Protein AF-A0A836RH77-F1 (afdb_monomer_lite)

pLDDT: mean 91.35, std 11.9, range [37.84, 98.75]

Secondary structure (DSSP, 8-state):
----EE--SSS--EE-GGG-TTSSGGGGGG--PPPTTSSHHHHHHHHHHHHHHHHHTTSSPPEEEEE-HHHHHHHHH-HHHHHHHHHH-HHHHHHHHHHHHHHHHHHHHHHHHTT-SEEEEE-GGGGGS-HHHIIIIIHHHHHHHHHHHHHTT-EEEEEE-S--TTTHHHHTTS--SEEEE-TTS-HHHHHHHS-TTSEEEE-------

Structure (mmCIF, N/CA/C/O backbone):
data_AF-A0A836RH77-F1
#
_entry.id   AF-A0A836RH77-F1
#
loop_
_atom_site.group_PDB
_atom_site.id
_atom_site.type_symbol
_atom_site.label_atom_id
_atom_site.label_alt_id
_atom_site.label_comp_id
_atom_site.label_asym_id
_atom_site.label_entity_id
_atom_site.label_seq_id
_atom_site.pdbx_PDB_ins_code
_atom_site.Cartn_x
_atom_site.Cartn_y
_atom_site.Cartn_z
_atom_site.occupancy
_atom_site.B_iso_or_equiv
_atom_site.auth_seq_id
_atom_site.auth_comp_id
_atom_site.auth_asym_id
_atom_site.auth_atom_id
_atom_site.pdbx_PDB_model_num
ATOM 1 N N . CYS A 1 1 ? -8.212 -1.832 -9.992 1.00 63.72 1 CYS A N 1
ATOM 2 C CA . CYS A 1 1 ? -7.235 -1.505 -11.047 1.00 63.72 1 CYS A CA 1
ATOM 3 C C . CYS A 1 1 ? -7.426 -2.244 -12.392 1.00 63.72 1 CYS A C 1
ATOM 5 O O . CYS A 1 1 ? -6.952 -1.733 -13.393 1.00 63.72 1 CYS A O 1
ATOM 7 N N . GLY A 1 2 ? -8.120 -3.395 -12.479 1.00 77.56 2 GLY A N 1
ATOM 8 C CA . GLY A 1 2 ? -8.399 -4.064 -13.772 1.00 77.56 2 GLY A CA 1
ATOM 9 C C . GLY A 1 2 ? -7.371 -5.119 -14.209 1.00 77.56 2 GLY A C 1
ATOM 10 O O . GLY A 1 2 ? -7.521 -5.697 -15.282 1.00 77.56 2 GLY A O 1
ATOM 11 N N . ALA A 1 3 ? -6.366 -5.403 -13.375 1.00 82.62 3 ALA A N 1
ATOM 12 C CA . ALA A 1 3 ? -5.432 -6.506 -13.586 1.00 82.62 3 ALA A CA 1
ATOM 13 C C . ALA A 1 3 ? -6.135 -7.878 -13.540 1.00 82.62 3 ALA A C 1
ATOM 15 O O . ALA A 1 3 ? -7.109 -8.075 -12.800 1.00 82.62 3 ALA A O 1
ATOM 16 N N . ALA A 1 4 ? -5.640 -8.820 -14.345 1.00 85.44 4 ALA A N 1
ATOM 17 C CA . ALA A 1 4 ? -6.183 -10.169 -14.443 1.00 85.44 4 ALA A CA 1
ATOM 18 C C . ALA A 1 4 ? -5.847 -10.987 -13.187 1.00 85.44 4 ALA A C 1
ATOM 20 O O . ALA A 1 4 ? -4.692 -11.065 -12.778 1.00 85.44 4 ALA A O 1
ATOM 21 N N . VAL A 1 5 ? -6.862 -11.615 -12.587 1.00 89.06 5 VAL A N 1
ATOM 22 C CA . VAL A 1 5 ? -6.723 -12.471 -11.400 1.00 89.06 5 VAL A CA 1
ATOM 23 C C . VAL A 1 5 ? -6.950 -13.921 -11.803 1.00 89.06 5 VAL A C 1
ATOM 25 O O . VAL A 1 5 ? -7.958 -14.251 -12.431 1.00 89.06 5 VAL A O 1
ATOM 28 N N . LYS A 1 6 ? -6.041 -14.797 -11.388 1.00 90.38 6 LYS A N 1
ATOM 29 C CA . LYS A 1 6 ? -6.147 -16.241 -11.533 1.00 90.38 6 LYS A CA 1
ATOM 30 C C . LYS A 1 6 ? -6.576 -16.871 -10.213 1.00 90.38 6 LYS A C 1
ATOM 32 O O . LYS A 1 6 ? -5.985 -16.634 -9.162 1.00 90.38 6 LYS A O 1
ATOM 37 N N . TYR A 1 7 ? -7.610 -17.699 -10.295 1.00 90.06 7 TYR A N 1
ATOM 38 C CA . TYR A 1 7 ? -8.115 -18.487 -9.178 1.00 90.06 7 TYR A CA 1
ATOM 39 C C . TYR A 1 7 ? -7.567 -19.902 -9.275 1.00 90.06 7 TYR A C 1
ATOM 41 O O . TYR A 1 7 ? -7.478 -20.477 -10.361 1.00 90.06 7 TYR A O 1
ATOM 49 N N . PHE A 1 8 ? -7.202 -20.450 -8.128 1.00 89.38 8 PHE A N 1
ATOM 50 C CA . PHE A 1 8 ? -6.643 -21.784 -8.005 1.00 89.38 8 PHE A CA 1
ATOM 51 C C . PHE A 1 8 ? -7.451 -22.567 -6.975 1.00 89.38 8 PHE A C 1
ATOM 53 O O . PHE A 1 8 ? -8.125 -21.975 -6.135 1.00 89.38 8 PHE A O 1
ATOM 60 N N . GLU A 1 9 ? -7.389 -23.892 -7.055 1.00 91.00 9 GLU A N 1
ATOM 61 C CA . GLU A 1 9 ? -8.112 -24.774 -6.136 1.00 91.00 9 GLU A CA 1
ATOM 62 C C . GLU A 1 9 ? -7.477 -24.767 -4.736 1.00 91.00 9 GLU A C 1
ATOM 64 O O . GLU A 1 9 ? -8.172 -24.562 -3.745 1.00 91.00 9 GLU A O 1
ATOM 69 N N . ASP A 1 10 ? -6.146 -24.874 -4.674 1.00 93.19 10 ASP A N 1
ATOM 70 C CA . ASP A 1 10 ? -5.403 -25.113 -3.427 1.00 93.19 10 ASP A CA 1
ATOM 71 C C . ASP A 1 10 ? -4.504 -23.941 -2.993 1.00 93.19 10 ASP A C 1
ATOM 73 O O . ASP A 1 10 ? -3.606 -24.103 -2.165 1.00 93.19 10 ASP A O 1
ATOM 77 N N . GLN A 1 11 ? -4.704 -22.748 -3.556 1.00 88.69 11 GLN A N 1
ATOM 78 C CA . GLN A 1 11 ? -3.966 -21.551 -3.144 1.00 88.69 11 GLN A CA 1
ATOM 79 C C . GLN A 1 11 ? -4.814 -20.282 -3.288 1.00 88.69 11 GLN A C 1
ATOM 81 O O . GLN A 1 11 ? -5.783 -20.274 -4.054 1.00 88.69 11 GLN A O 1
ATOM 86 N N . PRO A 1 12 ? -4.462 -19.195 -2.574 1.00 87.00 12 PRO A N 1
ATOM 87 C CA . PRO A 1 12 ? -5.144 -17.920 -2.726 1.00 87.00 12 PRO A CA 1
ATOM 88 C C . PRO A 1 12 ? -5.149 -17.434 -4.183 1.00 87.00 12 PRO A C 1
ATOM 90 O O . PRO A 1 12 ? -4.237 -17.767 -4.949 1.00 87.00 12 PRO A O 1
ATOM 93 N N . PRO A 1 13 ? -6.148 -16.622 -4.575 1.00 87.81 13 PRO A N 1
ATOM 94 C CA . PRO A 1 13 ? -6.119 -15.941 -5.859 1.00 87.81 13 PRO A CA 1
ATOM 95 C C . PRO A 1 13 ? -4.830 -15.131 -5.988 1.00 87.81 13 PRO A C 1
ATOM 97 O O . PRO A 1 13 ? -4.415 -14.468 -5.038 1.00 87.81 13 PRO A O 1
ATOM 100 N N . ALA A 1 14 ? -4.222 -15.177 -7.164 1.00 86.69 14 ALA A N 1
ATOM 101 C CA . ALA A 1 14 ? -3.022 -14.416 -7.476 1.00 86.69 14 ALA A CA 1
ATOM 102 C C . ALA A 1 14 ? -3.212 -13.699 -8.805 1.00 86.69 14 ALA A C 1
ATOM 104 O O . ALA A 1 14 ? -4.107 -14.035 -9.584 1.00 86.69 14 ALA A O 1
ATOM 105 N N . LEU A 1 15 ? -2.378 -12.710 -9.078 1.00 85.94 15 LEU A N 1
ATOM 106 C CA . LEU A 1 15 ? -2.427 -12.019 -10.355 1.00 85.94 15 LEU A CA 1
ATOM 107 C C . LEU A 1 15 ? -1.800 -12.867 -11.450 1.00 85.94 15 LEU A C 1
ATOM 109 O O . LEU A 1 15 ? -0.906 -13.681 -11.214 1.00 85.94 15 LEU A O 1
ATOM 113 N N . ASP A 1 16 ? -2.335 -12.720 -12.656 1.00 84.69 16 ASP A N 1
ATOM 114 C CA . ASP A 1 16 ? -1.799 -13.401 -13.820 1.00 84.69 16 ASP A CA 1
ATOM 115 C C . ASP A 1 16 ? -0.608 -12.614 -14.374 1.00 84.69 16 ASP A C 1
ATOM 117 O O . ASP A 1 16 ? -0.759 -11.724 -15.211 1.00 84.69 16 ASP A O 1
ATOM 121 N N . ASP A 1 17 ? 0.593 -12.976 -13.920 1.00 77.12 17 ASP A N 1
ATOM 122 C CA . ASP A 1 17 ? 1.858 -12.395 -14.385 1.00 77.12 17 ASP A CA 1
ATOM 123 C C . ASP A 1 17 ? 2.089 -12.564 -15.900 1.00 77.12 17 ASP A C 1
ATOM 125 O O . ASP A 1 17 ? 2.903 -11.853 -16.489 1.00 77.12 17 ASP A O 1
ATOM 129 N N . THR A 1 18 ? 1.380 -13.483 -16.573 1.00 81.44 18 THR A N 1
ATOM 130 C CA . THR A 1 18 ? 1.456 -13.611 -18.041 1.00 81.44 18 THR A CA 1
ATOM 131 C C . THR A 1 18 ? 0.635 -12.543 -18.766 1.00 81.44 18 THR A C 1
ATOM 133 O O . THR A 1 18 ? 0.821 -12.323 -19.964 1.00 81.44 18 THR A O 1
ATOM 136 N N . GLN A 1 19 ? -0.251 -11.860 -18.038 1.00 85.50 19 GLN A N 1
ATOM 137 C CA . GLN A 1 19 ? -1.152 -10.822 -18.525 1.00 85.50 19 GLN A CA 1
ATOM 138 C C . GLN A 1 19 ? -1.099 -9.567 -17.641 1.00 85.50 19 GLN A C 1
ATOM 140 O O . GLN A 1 19 ? -2.128 -8.926 -17.412 1.00 85.50 19 GLN A O 1
ATOM 145 N N . SER A 1 20 ? 0.093 -9.187 -17.156 1.00 89.62 20 SER A N 1
ATOM 146 C CA . SER A 1 20 ? 0.263 -7.953 -16.378 1.00 89.62 20 SER A CA 1
ATOM 147 C C . SER A 1 20 ? -0.321 -6.757 -17.130 1.00 89.62 20 SER A C 1
ATOM 149 O O . SER A 1 20 ? 0.014 -6.509 -18.296 1.00 89.62 20 SER A O 1
ATOM 151 N N . LEU A 1 21 ? -1.170 -5.983 -16.452 1.00 91.88 21 LEU A N 1
ATOM 152 C CA . LEU A 1 21 ? -1.860 -4.838 -17.051 1.00 91.88 21 LEU A CA 1
ATOM 153 C C . LEU A 1 21 ? -0.859 -3.831 -17.635 1.00 91.88 21 LEU A C 1
ATOM 155 O O . LEU A 1 21 ? -1.050 -3.305 -18.734 1.00 91.88 21 LEU A O 1
ATOM 159 N N . LEU A 1 22 ? 0.250 -3.637 -16.922 1.00 94.50 22 LEU A N 1
ATOM 160 C CA . LEU A 1 22 ? 1.358 -2.786 -17.322 1.00 94.50 22 LEU A CA 1
ATOM 161 C C . LEU A 1 22 ? 2.535 -3.582 -17.886 1.00 94.50 22 LEU A C 1
ATOM 163 O O . LEU A 1 22 ? 3.672 -3.170 -17.698 1.00 94.50 22 LEU A O 1
ATOM 167 N N . ALA A 1 23 ? 2.312 -4.679 -18.622 1.00 92.62 23 ALA A N 1
ATOM 168 C CA . ALA A 1 23 ? 3.379 -5.339 -19.391 1.00 92.62 23 ALA A CA 1
ATOM 169 C C . ALA A 1 23 ? 4.100 -4.353 -20.341 1.00 92.62 23 ALA A C 1
ATOM 171 O O . ALA A 1 23 ? 5.317 -4.420 -20.530 1.00 92.62 23 ALA A O 1
ATOM 172 N N . GLU A 1 24 ? 3.363 -3.367 -20.861 1.00 94.12 24 GLU A N 1
ATOM 173 C CA . GLU A 1 24 ? 3.888 -2.240 -21.632 1.00 94.12 24 GLU A CA 1
ATOM 174 C C . GLU A 1 24 ? 3.736 -0.939 -20.835 1.00 94.12 24 GLU A C 1
ATOM 176 O O . GLU A 1 24 ? 2.618 -0.473 -20.617 1.00 94.12 24 GLU A O 1
ATOM 181 N N . LYS A 1 25 ? 4.856 -0.312 -20.450 1.00 96.12 25 LYS A N 1
ATOM 182 C CA . LYS A 1 25 ? 4.885 0.880 -19.578 1.00 96.12 25 LYS A CA 1
ATOM 183 C C . LYS A 1 25 ? 3.985 2.025 -20.045 1.00 96.12 25 LYS A C 1
ATOM 185 O O . LYS A 1 25 ? 3.320 2.654 -19.231 1.00 96.12 25 LYS A O 1
ATOM 190 N N . ARG A 1 26 ? 3.918 2.266 -21.362 1.00 96.00 26 ARG A N 1
ATOM 191 C CA . ARG A 1 26 ? 3.126 3.364 -21.947 1.00 96.00 26 ARG A CA 1
ATOM 192 C C . ARG A 1 26 ? 1.635 3.306 -21.598 1.00 96.00 26 ARG A C 1
ATOM 194 O O . ARG A 1 26 ? 0.999 4.351 -21.565 1.00 96.00 26 ARG A O 1
ATOM 201 N N . LYS A 1 27 ? 1.101 2.113 -21.297 1.00 95.75 27 LYS A N 1
ATOM 202 C CA . LYS A 1 27 ? -0.307 1.934 -20.920 1.00 95.75 27 LYS A CA 1
ATOM 203 C C . LYS A 1 27 ? -0.665 2.638 -19.615 1.00 95.75 27 LYS A C 1
ATOM 205 O O . LYS A 1 27 ? -1.832 2.937 -19.413 1.00 95.75 27 LYS A O 1
ATOM 210 N N . LEU A 1 28 ? 0.314 2.944 -18.758 1.00 96.81 28 LEU A N 1
ATOM 211 C CA . LEU A 1 28 ? 0.077 3.697 -17.527 1.00 96.81 28 LEU A CA 1
ATOM 212 C C . LEU A 1 28 ? -0.603 5.046 -17.804 1.00 96.81 28 LEU A C 1
ATOM 214 O O . LEU A 1 28 ? -1.524 5.414 -17.088 1.00 96.81 28 LEU A O 1
ATOM 218 N N . ALA A 1 29 ? -0.216 5.734 -18.882 1.00 95.56 29 ALA A N 1
ATOM 219 C CA . ALA A 1 29 ? -0.804 7.020 -19.263 1.00 95.56 29 ALA A CA 1
ATOM 220 C C . ALA A 1 29 ? -2.274 6.920 -19.718 1.00 95.56 29 ALA A C 1
ATOM 222 O O . ALA A 1 29 ? -2.956 7.936 -19.825 1.00 95.56 29 ALA A O 1
ATOM 223 N N . GLU A 1 30 ? -2.752 5.711 -20.015 1.00 95.25 30 GLU A N 1
ATOM 224 C CA . GLU A 1 30 ? -4.125 5.436 -20.447 1.00 95.25 30 GLU A CA 1
ATOM 225 C C . GLU A 1 30 ? -5.015 4.984 -19.278 1.00 95.25 30 GLU A C 1
ATOM 227 O O . GLU A 1 30 ? -6.237 4.917 -19.427 1.00 95.25 30 GLU A O 1
ATOM 232 N N . LEU A 1 31 ? -4.427 4.659 -18.119 1.00 94.62 31 LEU A N 1
ATOM 233 C CA . LEU A 1 31 ? -5.180 4.200 -16.959 1.00 94.62 31 LEU A CA 1
ATOM 234 C C . LEU A 1 31 ? -5.913 5.355 -16.282 1.00 94.62 31 LEU A C 1
ATOM 236 O O . LEU A 1 31 ? -5.413 6.470 -16.153 1.00 94.62 31 LEU A O 1
ATOM 240 N N . GLN A 1 32 ? -7.110 5.044 -15.796 1.00 93.69 32 GLN A N 1
ATOM 241 C CA . GLN A 1 32 ? -7.891 5.924 -14.943 1.00 93.69 32 GLN A CA 1
ATOM 242 C C . GLN A 1 32 ? -8.028 5.283 -13.572 1.00 93.69 32 GLN A C 1
ATOM 244 O O . GLN A 1 32 ? -8.190 4.063 -13.462 1.00 93.69 32 GLN A O 1
ATOM 249 N N . VAL A 1 33 ? -7.983 6.114 -12.533 1.00 95.25 33 VAL A N 1
ATOM 250 C CA . VAL A 1 33 ? -8.294 5.665 -11.179 1.00 95.25 33 VAL A CA 1
ATOM 251 C C . VAL A 1 33 ? -9.738 5.145 -11.176 1.00 95.25 33 VAL A C 1
ATOM 253 O O . VAL A 1 33 ? -10.649 5.884 -11.559 1.00 95.25 33 VAL A O 1
ATOM 256 N N . PRO A 1 34 ? -9.970 3.869 -10.818 1.00 93.69 34 PRO A N 1
ATOM 257 C CA . PRO A 1 34 ? -11.315 3.316 -10.785 1.00 93.69 34 PRO A CA 1
ATOM 258 C C . PRO A 1 34 ? -12.136 3.988 -9.683 1.00 93.69 34 PRO A C 1
ATOM 260 O O . PRO A 1 34 ? -11.623 4.230 -8.595 1.00 93.69 34 PRO A O 1
ATOM 263 N N . ASP A 1 35 ? -13.423 4.225 -9.942 1.00 96.19 35 ASP A N 1
ATOM 264 C CA . ASP A 1 35 ? -14.359 4.676 -8.910 1.00 96.19 35 ASP A CA 1
ATOM 265 C C . ASP A 1 35 ? -14.558 3.560 -7.863 1.00 96.19 35 ASP A C 1
ATOM 267 O O . ASP A 1 35 ? -15.103 2.501 -8.208 1.00 96.19 35 ASP A O 1
ATOM 271 N N . PRO A 1 36 ? -14.169 3.766 -6.588 1.00 97.00 36 PRO A N 1
ATOM 272 C CA . PRO A 1 36 ? -14.350 2.768 -5.539 1.00 97.00 36 PRO A CA 1
ATOM 273 C C . PRO A 1 36 ? -15.816 2.403 -5.280 1.00 97.00 36 PRO A C 1
ATOM 275 O O . PRO A 1 36 ? -16.080 1.335 -4.734 1.00 97.00 36 PRO A O 1
ATOM 278 N N . LEU A 1 37 ? -16.766 3.259 -5.672 1.00 97.62 37 LEU A N 1
ATOM 279 C CA . LEU A 1 37 ? -18.211 3.057 -5.527 1.00 97.62 37 LEU A CA 1
ATOM 280 C C . LEU A 1 37 ? -18.889 2.643 -6.845 1.00 97.62 37 LEU A C 1
ATOM 282 O O . LEU A 1 37 ? -20.091 2.371 -6.872 1.00 97.62 37 LEU A O 1
ATOM 286 N N . GLY A 1 38 ? -18.127 2.511 -7.935 1.00 94.88 38 GLY A N 1
ATOM 287 C CA . GLY A 1 38 ? -18.631 2.173 -9.272 1.00 94.88 38 GLY A CA 1
ATOM 288 C C . GLY A 1 38 ? -19.118 0.724 -9.436 1.00 94.88 38 GLY A C 1
ATOM 289 O O . GLY A 1 38 ? -19.501 0.316 -10.531 1.00 94.88 38 GLY A O 1
ATOM 290 N N . GLY A 1 39 ? -19.100 -0.073 -8.363 1.00 91.88 39 GLY A N 1
ATOM 291 C CA . GLY A 1 39 ? -19.387 -1.509 -8.378 1.00 91.88 39 GLY A CA 1
ATOM 292 C C . GLY A 1 39 ? -18.123 -2.375 -8.328 1.00 91.88 39 GLY A C 1
ATOM 293 O O . GLY A 1 39 ? -17.004 -1.893 -8.170 1.00 91.88 39 GLY A O 1
ATOM 294 N N . GLY A 1 40 ? -18.299 -3.693 -8.428 1.00 92.50 40 GLY A N 1
ATOM 295 C CA . GLY A 1 40 ? -17.188 -4.647 -8.396 1.00 92.50 40 GLY A CA 1
ATOM 296 C C . GLY A 1 40 ? -16.533 -4.796 -7.017 1.00 92.50 40 GLY A C 1
ATOM 297 O O . GLY A 1 40 ? -17.171 -4.609 -5.984 1.00 92.50 40 GLY A O 1
ATOM 298 N N . ARG A 1 41 ? -15.249 -5.186 -7.005 1.00 91.94 41 ARG A N 1
ATOM 299 C CA . ARG A 1 41 ? -14.547 -5.636 -5.787 1.00 91.94 41 ARG A CA 1
ATOM 300 C C . ARG A 1 41 ? -14.319 -4.528 -4.755 1.00 91.94 41 ARG A C 1
ATOM 302 O O . ARG A 1 41 ? -14.500 -4.784 -3.573 1.00 91.94 41 ARG A O 1
ATOM 309 N N . MET A 1 42 ? -13.936 -3.321 -5.182 1.00 95.81 42 MET A N 1
ATOM 310 C CA . MET A 1 42 ? -13.733 -2.191 -4.261 1.00 95.81 42 MET A CA 1
ATOM 311 C C . MET A 1 42 ? -15.054 -1.800 -3.597 1.00 95.81 42 MET A C 1
ATOM 313 O O . MET A 1 42 ? -15.131 -1.761 -2.372 1.00 95.81 42 MET A O 1
ATOM 317 N N . HIS A 1 43 ? -16.118 -1.636 -4.388 1.00 97.62 43 HIS A N 1
ATOM 318 C CA . HIS A 1 43 ? -17.430 -1.279 -3.853 1.00 97.62 43 HIS A CA 1
ATOM 319 C C . HIS A 1 43 ? -17.964 -2.357 -2.901 1.00 97.62 43 HIS A C 1
ATOM 321 O O . HIS A 1 43 ? -18.465 -2.035 -1.829 1.00 97.62 43 HIS A O 1
ATOM 327 N N . ASP A 1 44 ? -17.774 -3.639 -3.223 1.00 97.06 44 ASP A N 1
ATOM 328 C CA . ASP A 1 44 ? -18.123 -4.748 -2.328 1.00 97.06 44 ASP A CA 1
ATOM 329 C C . ASP A 1 44 ? -17.408 -4.661 -0.961 1.00 97.06 44 ASP A C 1
ATOM 331 O O . ASP A 1 44 ? -18.021 -4.909 0.079 1.00 97.06 44 ASP A O 1
ATOM 335 N N . ARG A 1 45 ? -16.136 -4.235 -0.917 1.00 96.81 45 ARG A N 1
ATOM 336 C CA . ARG A 1 45 ? -15.428 -3.968 0.351 1.00 96.81 45 ARG A CA 1
ATOM 337 C C . ARG A 1 45 ? -16.001 -2.772 1.109 1.00 96.81 45 ARG A C 1
ATOM 339 O O . ARG A 1 45 ? -16.176 -2.872 2.320 1.00 96.81 45 ARG A O 1
ATOM 346 N N . VAL A 1 46 ? -16.346 -1.684 0.420 1.00 98.31 46 VAL A N 1
ATOM 347 C CA . VAL A 1 46 ? -16.980 -0.512 1.054 1.00 98.31 46 VAL A CA 1
ATOM 348 C C . VAL A 1 46 ? -18.341 -0.882 1.656 1.00 98.31 46 VAL A C 1
ATOM 350 O O . VAL A 1 46 ? -18.631 -0.529 2.799 1.00 98.31 46 VAL A O 1
ATOM 353 N N . LEU A 1 47 ? -19.158 -1.656 0.935 1.00 98.31 47 LEU A N 1
ATOM 354 C CA . LEU A 1 47 ? -20.446 -2.145 1.437 1.00 98.31 47 LEU A CA 1
ATOM 355 C C . LEU A 1 47 ? -20.271 -3.058 2.656 1.00 98.31 47 LEU A C 1
ATOM 357 O O . LEU A 1 47 ? -21.040 -2.959 3.612 1.00 98.31 47 LEU A O 1
ATOM 361 N N . ALA A 1 48 ? -19.246 -3.914 2.652 1.00 97.31 48 ALA A N 1
ATOM 362 C CA . ALA A 1 48 ? -18.920 -4.743 3.806 1.00 97.31 48 ALA A CA 1
ATOM 363 C C . ALA A 1 48 ? -18.531 -3.895 5.030 1.00 97.31 48 ALA A C 1
ATOM 365 O O . ALA A 1 48 ? -19.016 -4.169 6.126 1.00 97.31 48 ALA A O 1
ATOM 366 N N . ALA A 1 49 ? -17.725 -2.841 4.852 1.00 97.44 49 ALA A N 1
ATOM 367 C CA . ALA A 1 49 ? -17.375 -1.911 5.928 1.00 97.44 49 ALA A CA 1
ATOM 368 C C . ALA A 1 49 ? -18.615 -1.210 6.513 1.00 97.44 49 ALA A C 1
ATOM 370 O O . ALA A 1 49 ? -18.799 -1.202 7.732 1.00 97.44 49 ALA A O 1
ATOM 371 N N . ALA A 1 50 ? -19.515 -0.717 5.655 1.00 97.69 50 ALA A N 1
ATOM 372 C CA . ALA A 1 50 ? -20.774 -0.106 6.084 1.00 97.69 50 ALA A CA 1
ATOM 373 C C . ALA A 1 50 ? -21.662 -1.088 6.865 1.00 97.69 50 ALA A C 1
ATOM 375 O O . ALA A 1 50 ? -22.249 -0.737 7.893 1.00 97.69 50 ALA A O 1
ATOM 376 N N . GLU A 1 51 ? -21.737 -2.343 6.416 1.00 97.75 51 GLU A N 1
ATOM 377 C CA . GLU A 1 51 ? -22.495 -3.381 7.112 1.00 97.75 51 GLU A CA 1
ATOM 378 C C . GLU A 1 51 ? -21.858 -3.753 8.457 1.00 97.75 51 GLU A C 1
ATOM 380 O O . GLU A 1 51 ? -22.584 -3.944 9.438 1.00 97.75 51 GLU A O 1
ATOM 385 N N . PHE A 1 52 ? -20.523 -3.800 8.551 1.00 96.50 52 PHE A N 1
ATOM 386 C CA . PHE A 1 52 ? -19.844 -3.953 9.836 1.00 96.50 52 PHE A CA 1
ATOM 387 C C . PHE A 1 52 ? -20.196 -2.802 10.769 1.00 96.50 52 PHE A C 1
ATOM 389 O O . PHE A 1 52 ? -20.674 -3.069 11.872 1.00 96.50 52 PHE A O 1
ATOM 396 N N . ARG A 1 53 ? -20.086 -1.547 10.316 1.00 96.44 53 ARG A N 1
ATOM 397 C CA . ARG A 1 53 ? -20.426 -0.367 11.124 1.00 96.44 53 ARG A CA 1
ATOM 398 C C . ARG A 1 53 ? -21.862 -0.407 11.628 1.00 96.44 53 ARG A C 1
ATOM 400 O O . ARG A 1 53 ? -22.113 -0.116 12.795 1.00 96.44 53 ARG A O 1
ATOM 407 N N . ARG A 1 54 ? -22.805 -0.840 10.790 1.00 96.94 54 ARG A N 1
ATOM 408 C CA . ARG A 1 54 ? -24.213 -1.003 11.178 1.00 96.94 54 ARG A CA 1
ATOM 409 C C . ARG A 1 54 ? -24.413 -2.075 12.255 1.00 96.94 54 ARG A C 1
ATOM 411 O O . ARG A 1 54 ? -25.310 -1.934 13.083 1.00 96.94 54 ARG A O 1
ATOM 418 N N . ARG A 1 55 ? -23.629 -3.159 12.229 1.00 96.12 55 ARG A N 1
ATOM 419 C CA . ARG A 1 55 ? -23.766 -4.296 13.158 1.00 96.12 55 ARG A CA 1
ATOM 420 C C . ARG A 1 55 ? -23.034 -4.105 14.478 1.00 96.12 55 ARG A C 1
ATOM 422 O O . ARG A 1 55 ? -23.583 -4.473 15.509 1.00 96.12 55 ARG A O 1
ATOM 429 N N . VAL A 1 56 ? -21.803 -3.600 14.434 1.00 93.81 56 VAL A N 1
ATOM 430 C CA . VAL A 1 56 ? -20.930 -3.479 15.615 1.00 93.81 56 VAL A CA 1
ATOM 431 C C . VAL A 1 56 ? -21.002 -2.093 16.253 1.00 93.81 56 VAL A C 1
ATOM 433 O O . VAL A 1 56 ? -20.537 -1.912 17.374 1.00 93.81 56 VAL A O 1
ATOM 436 N N . GLY A 1 57 ? -21.575 -1.107 15.553 1.00 82.00 57 GLY A N 1
ATOM 437 C CA . GLY A 1 57 ? -21.643 0.268 16.033 1.00 82.00 57 GLY A CA 1
ATOM 438 C C . GLY A 1 57 ? -20.247 0.829 16.315 1.00 82.00 57 GLY A C 1
ATOM 439 O O . GLY A 1 57 ? -19.403 0.873 15.422 1.00 82.00 57 GLY A O 1
ATOM 440 N N . GLY A 1 58 ? -20.027 1.267 17.556 1.00 85.38 58 GLY A N 1
ATOM 441 C CA . GLY A 1 58 ? -18.738 1.760 18.058 1.00 85.38 58 GLY A CA 1
ATOM 442 C C . GLY A 1 58 ? -18.070 0.836 19.080 1.00 85.38 58 GLY A C 1
ATOM 443 O O . GLY A 1 58 ? -17.150 1.275 19.765 1.00 85.38 58 GLY A O 1
ATOM 444 N N . ASP A 1 59 ? -18.539 -0.409 19.221 1.00 92.31 59 ASP A N 1
ATOM 445 C CA . ASP A 1 59 ? -18.037 -1.340 20.243 1.00 92.31 59 ASP A CA 1
ATOM 446 C C . ASP A 1 59 ? -16.721 -2.020 19.832 1.00 92.31 59 ASP A C 1
ATOM 448 O O . ASP A 1 59 ? -15.956 -2.471 20.686 1.00 92.31 59 ASP A O 1
ATOM 452 N N . LEU A 1 60 ? -16.453 -2.105 18.524 1.00 94.69 60 LEU A N 1
ATOM 453 C CA . LEU A 1 60 ? -15.266 -2.732 17.942 1.00 94.69 60 LEU A CA 1
ATOM 454 C C . LEU A 1 60 ? -14.628 -1.812 16.901 1.00 94.69 60 LEU A C 1
ATOM 456 O O . LEU A 1 60 ? -15.332 -1.092 16.197 1.00 94.69 60 LEU A O 1
ATOM 460 N N . ILE A 1 61 ? -13.301 -1.901 16.781 1.00 94.50 61 ILE A N 1
ATOM 461 C CA . ILE A 1 61 ? -12.540 -1.260 15.702 1.00 94.50 61 ILE A CA 1
ATOM 462 C C . ILE A 1 61 ? -12.818 -2.004 14.399 1.00 94.50 61 ILE A C 1
ATOM 464 O O . ILE A 1 61 ? -12.676 -3.229 14.341 1.00 94.50 61 ILE A O 1
ATOM 468 N N . ILE A 1 62 ? -13.154 -1.258 13.351 1.00 96.94 62 ILE A N 1
ATOM 469 C CA . ILE A 1 62 ? -13.269 -1.781 11.992 1.00 96.94 62 ILE A CA 1
ATOM 470 C C . ILE A 1 62 ? -11.979 -1.454 11.240 1.00 96.94 62 ILE A C 1
ATOM 472 O O . ILE A 1 62 ? -11.641 -0.283 11.055 1.00 96.94 62 ILE A O 1
ATOM 476 N N . GLU A 1 63 ? -11.261 -2.498 10.818 1.00 97.12 63 GLU A N 1
ATOM 477 C CA . GLU A 1 63 ? -10.058 -2.378 9.990 1.00 97.12 63 GLU A CA 1
ATOM 478 C C . GLU A 1 63 ? -10.431 -2.486 8.504 1.00 97.12 63 GLU A C 1
ATOM 480 O O . GLU A 1 63 ? -10.991 -3.493 8.065 1.00 97.12 63 GLU A O 1
ATOM 485 N N . GLY A 1 64 ? -10.138 -1.431 7.743 1.00 97.75 64 GLY A N 1
ATOM 486 C CA . GLY A 1 64 ? -10.110 -1.454 6.281 1.00 97.75 64 GLY A CA 1
ATOM 487 C C . GLY A 1 64 ? -8.725 -1.839 5.772 1.00 97.75 64 GLY A C 1
ATOM 488 O O . GLY A 1 64 ? -7.776 -1.936 6.552 1.00 97.75 64 GLY A O 1
ATOM 489 N N . TRP A 1 65 ? -8.590 -2.041 4.464 1.00 98.00 65 TRP A N 1
ATOM 490 C CA . TRP A 1 65 ? -7.302 -2.400 3.869 1.00 98.00 65 TRP A CA 1
ATOM 491 C C . TRP A 1 65 ? -7.084 -1.709 2.529 1.00 98.00 65 TRP A C 1
ATOM 493 O O . TRP A 1 65 ? -8.000 -1.644 1.703 1.00 98.00 65 TRP A O 1
ATOM 503 N N . ILE A 1 66 ? -5.863 -1.225 2.332 1.00 98.25 66 ILE A N 1
ATOM 504 C CA . ILE A 1 66 ? -5.334 -0.699 1.074 1.00 98.25 66 ILE A CA 1
ATOM 505 C C . ILE A 1 66 ? -3.928 -1.253 0.850 1.00 98.25 66 ILE A C 1
ATOM 507 O O . ILE A 1 66 ? -3.244 -1.664 1.795 1.00 98.25 66 ILE A O 1
ATOM 511 N N . GLU A 1 67 ? -3.488 -1.249 -0.399 1.00 97.44 67 GLU A N 1
ATOM 512 C CA . GLU A 1 67 ? -2.147 -1.706 -0.747 1.00 97.44 67 GLU A CA 1
ATOM 513 C C . GLU A 1 67 ? -1.138 -0.551 -0.688 1.00 97.44 67 GLU A C 1
ATOM 515 O O . GLU A 1 67 ? -1.447 0.622 -0.896 1.00 97.44 67 GLU A O 1
ATOM 520 N N . GLY A 1 68 ? 0.099 -0.880 -0.340 1.00 97.88 68 GLY A N 1
ATOM 521 C CA . GLY A 1 68 ? 1.224 0.040 -0.390 1.00 97.88 68 GLY A CA 1
ATOM 522 C C . GLY A 1 68 ? 1.771 0.194 -1.810 1.00 97.88 68 GLY A C 1
ATOM 523 O O . GLY A 1 68 ? 1.450 -0.597 -2.704 1.00 97.88 68 GLY A O 1
ATOM 524 N N . PRO A 1 69 ? 2.633 1.200 -2.036 1.00 97.81 69 PRO A N 1
ATOM 525 C CA . PRO A 1 69 ? 3.126 1.529 -3.365 1.00 97.81 69 PRO A CA 1
ATOM 526 C C . PRO A 1 69 ? 3.847 0.368 -4.059 1.00 97.81 69 PRO A C 1
ATOM 528 O O . PRO A 1 69 ? 3.620 0.178 -5.252 1.00 97.81 69 PRO A O 1
ATOM 531 N N . CYS A 1 70 ? 4.689 -0.424 -3.375 1.00 97.38 70 CYS A N 1
ATOM 532 C CA . CYS A 1 70 ? 5.374 -1.520 -4.075 1.00 97.38 70 CYS A CA 1
ATOM 533 C C . CYS A 1 70 ? 4.454 -2.716 -4.323 1.00 97.38 70 CYS A C 1
ATOM 535 O O . CYS A 1 70 ? 4.599 -3.354 -5.363 1.00 97.38 70 CYS A O 1
ATOM 537 N N . ALA A 1 71 ? 3.553 -3.036 -3.393 1.00 97.00 71 ALA A N 1
ATOM 538 C CA . ALA A 1 71 ? 2.610 -4.142 -3.523 1.00 97.00 71 ALA A CA 1
ATOM 539 C C . ALA A 1 71 ? 1.665 -3.937 -4.713 1.00 97.00 71 ALA A C 1
ATOM 541 O O . ALA A 1 71 ? 1.710 -4.728 -5.652 1.00 97.00 71 ALA A O 1
ATOM 542 N N . GLU A 1 72 ? 0.919 -2.831 -4.763 1.00 97.00 72 GLU A N 1
ATOM 543 C CA . GLU A 1 72 ? -0.003 -2.592 -5.884 1.00 97.00 72 GLU A CA 1
ATOM 544 C C . GLU A 1 72 ? 0.754 -2.368 -7.206 1.00 97.00 72 GLU A C 1
ATOM 546 O O . GLU A 1 72 ? 0.311 -2.777 -8.281 1.00 97.00 72 GLU A O 1
ATOM 551 N N . ALA A 1 73 ? 1.948 -1.766 -7.170 1.00 97.25 73 ALA A N 1
ATOM 552 C CA . ALA A 1 73 ? 2.771 -1.675 -8.373 1.00 97.25 73 ALA A CA 1
ATOM 553 C C . ALA A 1 73 ? 3.215 -3.055 -8.873 1.00 97.25 73 ALA A C 1
ATOM 555 O O . ALA A 1 73 ? 3.257 -3.272 -10.085 1.00 97.25 73 ALA A O 1
ATOM 556 N N . ALA A 1 74 ? 3.548 -3.985 -7.973 1.00 95.94 74 ALA A N 1
ATOM 557 C CA . ALA A 1 74 ? 3.888 -5.353 -8.342 1.00 95.94 74 ALA A CA 1
ATOM 558 C C . ALA A 1 74 ? 2.672 -6.062 -8.937 1.00 95.94 74 ALA A C 1
ATOM 560 O O . ALA A 1 74 ? 2.812 -6.764 -9.936 1.00 95.94 74 ALA A O 1
ATOM 561 N N . ASP A 1 75 ? 1.492 -5.793 -8.392 1.00 94.19 75 ASP A N 1
ATOM 562 C CA . ASP A 1 75 ? 0.229 -6.314 -8.888 1.00 94.19 75 ASP A CA 1
ATOM 563 C C . ASP A 1 75 ? -0.074 -5.834 -10.323 1.00 94.19 75 ASP A C 1
ATOM 565 O O . ASP A 1 75 ? -0.506 -6.592 -11.198 1.00 94.19 75 ASP A O 1
ATOM 569 N N . LEU A 1 76 ? 0.227 -4.571 -10.621 1.00 95.44 76 LEU A N 1
ATOM 570 C CA . LEU A 1 76 ? -0.001 -3.980 -11.939 1.00 95.44 76 LEU A CA 1
ATOM 571 C C . LEU A 1 76 ? 1.067 -4.345 -12.979 1.00 95.44 76 LEU A C 1
ATOM 573 O O . LEU A 1 76 ? 0.755 -4.556 -14.159 1.00 95.44 76 LEU A O 1
ATOM 577 N N . ARG A 1 77 ? 2.338 -4.355 -12.564 1.00 95.38 77 ARG A N 1
ATOM 578 C CA . ARG A 1 77 ? 3.512 -4.458 -13.445 1.00 95.38 77 ARG A CA 1
ATOM 579 C C . ARG A 1 77 ? 4.093 -5.867 -13.524 1.00 95.38 77 ARG A C 1
ATOM 581 O O . ARG A 1 77 ? 4.792 -6.154 -14.498 1.00 95.38 77 ARG A O 1
ATOM 588 N N . GLY A 1 78 ? 3.802 -6.718 -12.546 1.00 94.94 78 GLY A N 1
ATOM 589 C CA . GLY A 1 78 ? 4.534 -7.946 -12.254 1.00 94.94 78 GLY A CA 1
ATOM 590 C C . GLY A 1 78 ? 5.713 -7.672 -11.313 1.00 94.94 78 GLY A C 1
ATOM 591 O O . GLY A 1 78 ? 6.451 -6.695 -11.473 1.00 94.94 78 GLY A O 1
ATOM 592 N N . ILE A 1 79 ? 5.926 -8.551 -10.331 1.00 94.19 79 ILE A N 1
ATOM 593 C CA . ILE A 1 79 ? 6.954 -8.344 -9.297 1.00 94.19 79 ILE A CA 1
ATOM 594 C C . ILE A 1 79 ? 8.373 -8.299 -9.880 1.00 94.19 79 ILE A C 1
ATOM 596 O O . ILE A 1 79 ? 9.149 -7.398 -9.571 1.00 94.19 79 ILE A O 1
ATOM 600 N N . ASN A 1 80 ? 8.720 -9.234 -10.767 1.00 94.25 80 ASN A N 1
ATOM 601 C CA . ASN A 1 80 ? 10.078 -9.343 -11.310 1.00 94.25 80 ASN A CA 1
ATOM 602 C C . ASN A 1 80 ? 10.441 -8.140 -12.192 1.00 94.25 80 ASN A C 1
ATOM 604 O O . ASN A 1 80 ? 11.547 -7.613 -12.108 1.00 94.25 80 ASN A O 1
ATOM 608 N N . THR A 1 81 ? 9.501 -7.694 -13.022 1.00 95.50 81 THR A N 1
ATOM 609 C CA . THR A 1 81 ? 9.631 -6.519 -13.893 1.00 95.50 81 THR A CA 1
ATOM 610 C C . THR A 1 81 ? 9.718 -5.237 -13.079 1.00 95.50 81 THR A C 1
ATOM 612 O O . THR A 1 81 ? 10.601 -4.429 -13.353 1.00 95.50 81 THR A O 1
ATOM 615 N N . LEU A 1 82 ? 8.893 -5.078 -12.037 1.00 97.00 82 LEU A N 1
ATOM 616 C CA . LEU A 1 82 ? 8.999 -3.941 -11.122 1.00 97.00 82 LEU A CA 1
ATOM 617 C C . LEU A 1 82 ? 10.385 -3.879 -10.460 1.00 97.00 82 LEU A C 1
ATOM 619 O O . LEU A 1 82 ? 10.997 -2.814 -10.422 1.00 97.00 82 LEU A O 1
ATOM 623 N N . MET A 1 83 ? 10.902 -5.013 -9.971 1.00 96.50 83 MET A N 1
ATOM 624 C CA . MET A 1 83 ? 12.223 -5.063 -9.328 1.00 96.50 83 MET A CA 1
ATOM 625 C C . MET A 1 83 ? 13.362 -4.656 -10.273 1.00 96.50 83 MET A C 1
ATOM 627 O O . MET A 1 83 ? 14.322 -4.029 -9.825 1.00 96.50 83 MET A O 1
ATOM 631 N N . LEU A 1 84 ? 13.254 -4.965 -11.569 1.00 96.50 84 LEU A N 1
ATOM 632 C CA . LEU A 1 84 ? 14.190 -4.475 -12.588 1.00 96.50 84 LEU A CA 1
ATOM 633 C C . LEU A 1 84 ? 13.998 -2.975 -12.861 1.00 96.50 84 LEU A C 1
ATOM 635 O O . LEU A 1 84 ? 14.975 -2.229 -12.924 1.00 96.50 84 LEU A O 1
ATOM 639 N N . ASP A 1 85 ? 12.748 -2.512 -12.941 1.00 97.62 85 ASP A N 1
ATOM 640 C CA . ASP A 1 85 ? 12.410 -1.116 -13.235 1.00 97.62 85 ASP A CA 1
ATOM 641 C C . ASP A 1 85 ? 12.919 -0.135 -12.163 1.00 97.62 85 ASP A C 1
ATOM 643 O O . ASP A 1 85 ? 13.269 0.994 -12.498 1.00 97.62 85 ASP A O 1
ATOM 647 N N . PHE A 1 86 ? 13.077 -0.561 -10.902 1.00 96.88 86 PHE A N 1
ATOM 648 C CA . PHE A 1 86 ? 13.758 0.242 -9.871 1.00 96.88 86 PHE A CA 1
ATOM 649 C C . PHE A 1 86 ? 15.168 0.697 -10.286 1.00 96.88 86 PHE A C 1
ATOM 651 O O . PHE A 1 86 ? 15.617 1.767 -9.864 1.00 96.88 86 PHE A O 1
ATOM 658 N N . TYR A 1 87 ? 15.870 -0.112 -11.085 1.00 95.94 87 TYR A N 1
ATOM 659 C CA . TYR A 1 87 ? 17.202 0.197 -11.595 1.00 95.94 87 TYR A CA 1
ATOM 660 C C . TYR A 1 87 ? 17.155 0.782 -13.010 1.00 95.94 87 TYR A C 1
ATOM 662 O O . TYR A 1 87 ? 17.765 1.823 -13.256 1.00 95.94 87 TYR A O 1
ATOM 670 N N . ASP A 1 88 ? 16.424 0.133 -13.918 1.00 97.38 88 ASP A N 1
ATOM 671 C CA . ASP A 1 88 ? 16.431 0.469 -15.345 1.00 97.38 88 ASP A CA 1
ATOM 672 C C . ASP A 1 88 ? 15.644 1.748 -15.658 1.00 97.38 88 ASP A C 1
ATOM 674 O O . ASP A 1 88 ? 15.982 2.474 -16.595 1.00 97.38 88 ASP A O 1
ATOM 678 N N . ASP A 1 89 ? 14.588 2.034 -14.893 1.00 97.81 89 ASP A N 1
ATOM 679 C CA . ASP A 1 89 ? 13.668 3.136 -15.169 1.00 97.81 89 ASP A CA 1
ATOM 680 C C . ASP A 1 89 ? 12.955 3.638 -13.900 1.00 97.81 89 ASP A C 1
ATOM 682 O O . ASP A 1 89 ? 11.736 3.501 -13.734 1.00 97.81 89 ASP A O 1
ATOM 686 N N . PRO A 1 90 ? 13.695 4.274 -12.979 1.00 97.31 90 PRO A N 1
ATOM 687 C CA . PRO A 1 90 ? 13.107 4.838 -11.770 1.00 97.31 90 PRO A CA 1
ATOM 688 C C . PRO A 1 90 ? 12.139 5.995 -12.069 1.00 97.31 90 PRO A C 1
ATOM 690 O O . PRO A 1 90 ? 11.427 6.436 -11.170 1.00 97.31 90 PRO A O 1
ATOM 693 N N . GLY A 1 91 ? 12.139 6.547 -13.291 1.00 98.19 91 GLY A N 1
ATOM 694 C CA . GLY A 1 91 ? 11.151 7.535 -13.730 1.00 98.19 91 GLY A CA 1
ATOM 695 C C . GLY A 1 91 ? 9.765 6.904 -13.801 1.00 98.19 91 GLY A C 1
ATOM 696 O O . GLY A 1 91 ? 8.869 7.328 -13.077 1.00 98.19 91 GLY A O 1
ATOM 697 N N . PHE A 1 92 ? 9.645 5.809 -14.553 1.00 98.25 92 PHE A N 1
ATOM 698 C CA . PHE A 1 92 ? 8.409 5.033 -14.632 1.00 98.25 92 PHE A CA 1
ATOM 699 C C . PHE A 1 92 ? 7.911 4.556 -13.261 1.00 98.25 92 PHE A C 1
ATOM 701 O O . PHE A 1 92 ? 6.715 4.624 -12.994 1.00 98.25 92 PHE A O 1
ATOM 708 N N . VAL A 1 93 ? 8.806 4.106 -12.371 1.00 98.44 93 VAL A N 1
ATOM 709 C CA . VAL A 1 93 ? 8.409 3.671 -11.016 1.00 98.44 93 VAL A CA 1
ATOM 710 C C . VAL A 1 93 ? 7.751 4.808 -10.229 1.00 98.44 93 VAL A C 1
ATOM 712 O O . VAL A 1 93 ? 6.752 4.575 -9.555 1.00 98.44 93 VAL A O 1
ATOM 715 N N . ARG A 1 94 ? 8.265 6.041 -10.338 1.00 98.62 94 ARG A N 1
ATOM 716 C CA . ARG A 1 94 ? 7.649 7.207 -9.683 1.00 98.62 94 ARG A CA 1
ATOM 717 C C . ARG A 1 94 ? 6.266 7.496 -10.247 1.00 98.62 94 ARG A C 1
ATOM 719 O O . ARG A 1 94 ? 5.341 7.667 -9.464 1.00 98.62 94 ARG A O 1
ATOM 726 N N . ASP A 1 95 ? 6.121 7.499 -11.570 1.00 98.50 95 ASP A N 1
ATOM 727 C CA . ASP A 1 95 ? 4.829 7.741 -12.223 1.00 98.50 95 ASP A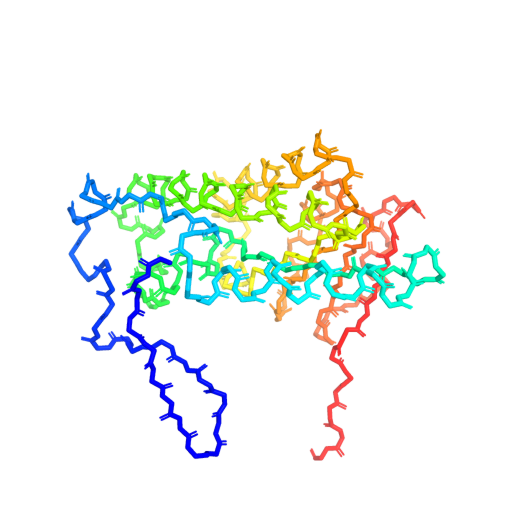 CA 1
ATOM 728 C C . ASP A 1 95 ? 3.801 6.666 -11.837 1.00 98.50 95 ASP A C 1
ATOM 730 O O . ASP A 1 95 ? 2.642 6.969 -11.555 1.00 98.50 95 ASP A O 1
ATOM 734 N N . LEU A 1 96 ? 4.235 5.404 -11.760 1.00 98.50 96 LEU A N 1
ATOM 735 C CA . LEU A 1 96 ? 3.395 4.299 -11.308 1.00 98.50 96 LEU A CA 1
ATOM 736 C C . LEU A 1 96 ? 2.980 4.477 -9.845 1.00 98.50 96 LEU A C 1
ATOM 738 O O . LEU A 1 96 ? 1.813 4.288 -9.512 1.00 98.50 96 LEU A O 1
ATOM 742 N N . PHE A 1 97 ? 3.905 4.873 -8.972 1.00 98.62 97 PHE A N 1
ATOM 743 C CA . PHE A 1 97 ? 3.587 5.119 -7.568 1.00 98.62 97 PHE A CA 1
ATOM 744 C C . PHE A 1 97 ? 2.660 6.322 -7.382 1.00 98.62 97 PHE A C 1
ATOM 746 O O . PHE A 1 97 ? 1.807 6.269 -6.503 1.00 98.62 97 PHE A O 1
ATOM 753 N N . GLU A 1 98 ? 2.758 7.377 -8.199 1.00 98.50 98 GLU A N 1
ATOM 754 C CA . GLU A 1 98 ? 1.772 8.470 -8.173 1.00 98.50 98 GLU A CA 1
ATOM 755 C C . GLU A 1 98 ? 0.359 7.947 -8.452 1.00 98.50 98 GLU A C 1
ATOM 757 O O . GLU A 1 98 ? -0.559 8.222 -7.678 1.00 98.50 98 GLU A O 1
ATOM 762 N N . PHE A 1 99 ? 0.202 7.135 -9.503 1.00 98.56 99 PHE A N 1
ATOM 763 C CA . PHE A 1 99 ? -1.081 6.520 -9.843 1.00 98.56 99 PHE A CA 1
ATOM 764 C C . PHE A 1 99 ? -1.613 5.628 -8.712 1.00 98.56 99 PHE A C 1
ATOM 766 O O . PHE A 1 99 ? -2.784 5.726 -8.340 1.00 98.56 99 PHE A O 1
ATOM 773 N N . VAL A 1 100 ? -0.752 4.779 -8.138 1.00 98.38 100 VAL A N 1
ATOM 774 C CA . VAL A 1 100 ? -1.121 3.898 -7.020 1.00 98.38 100 VAL A CA 1
ATOM 775 C C . VAL A 1 100 ? -1.571 4.717 -5.813 1.00 98.38 100 VAL A C 1
ATOM 777 O O . VAL A 1 100 ? -2.643 4.463 -5.277 1.00 98.38 100 VAL A O 1
ATOM 780 N N . ILE A 1 101 ? -0.813 5.739 -5.405 1.00 98.50 101 ILE A N 1
ATOM 781 C CA . ILE A 1 101 ? -1.176 6.562 -4.244 1.00 98.50 101 ILE A CA 1
ATOM 782 C C . ILE A 1 101 ? -2.512 7.278 -4.454 1.00 98.50 101 ILE A C 1
ATOM 784 O O . ILE A 1 101 ? -3.314 7.343 -3.524 1.00 98.50 101 ILE A O 1
ATOM 788 N N . GLU A 1 102 ? -2.779 7.797 -5.653 1.00 98.50 102 GLU A N 1
ATOM 789 C CA . GLU A 1 102 ? -4.072 8.414 -5.959 1.00 98.50 102 GLU A CA 1
ATOM 790 C C . GLU A 1 102 ? -5.224 7.407 -5.825 1.00 98.50 102 GLU A C 1
ATOM 792 O O . GLU A 1 102 ? -6.229 7.690 -5.166 1.00 98.50 102 GLU A O 1
ATOM 797 N N . MET A 1 103 ? -5.053 6.211 -6.393 1.00 98.12 103 MET A N 1
ATOM 798 C CA . MET A 1 103 ? -6.048 5.142 -6.340 1.00 98.12 103 MET A CA 1
ATOM 799 C C . MET A 1 103 ? -6.314 4.656 -4.912 1.00 98.12 103 MET A C 1
ATOM 801 O O . MET A 1 103 ? -7.472 4.564 -4.499 1.00 98.12 103 MET A O 1
ATOM 805 N N . GLU A 1 104 ? -5.263 4.382 -4.144 1.00 98.56 104 GLU A N 1
ATOM 806 C CA . GLU A 1 104 ? -5.387 3.858 -2.783 1.00 98.56 104 GLU A CA 1
ATOM 807 C C . GLU A 1 104 ? -5.967 4.904 -1.828 1.00 98.56 104 GLU A C 1
ATOM 809 O O . GLU A 1 104 ? -6.800 4.571 -0.987 1.00 98.56 104 GLU A O 1
ATOM 814 N N . LEU A 1 105 ? -5.640 6.193 -1.990 1.00 98.75 105 LEU A N 1
ATOM 815 C CA . LEU A 1 105 ? -6.268 7.259 -1.200 1.00 98.75 105 LEU A CA 1
ATOM 816 C C . LEU A 1 105 ? -7.750 7.453 -1.546 1.00 98.75 105 LEU A C 1
ATOM 818 O O . LEU A 1 105 ? -8.552 7.724 -0.648 1.00 98.75 105 LEU A O 1
ATOM 822 N N . ALA A 1 106 ? -8.137 7.309 -2.817 1.00 98.50 106 ALA A N 1
ATOM 823 C CA . ALA A 1 106 ? -9.546 7.341 -3.205 1.00 98.50 106 ALA A CA 1
ATOM 824 C C . ALA A 1 106 ? -10.319 6.181 -2.557 1.00 98.50 106 ALA A C 1
ATOM 826 O O . ALA A 1 106 ? -11.404 6.382 -2.002 1.00 98.50 106 ALA A O 1
ATOM 827 N N . PHE A 1 107 ? -9.739 4.980 -2.562 1.00 98.62 107 PHE A N 1
ATOM 828 C CA . PHE A 1 107 ? -10.358 3.810 -1.952 1.00 98.62 107 PHE A CA 1
ATOM 829 C C . PHE A 1 107 ? -10.389 3.887 -0.419 1.00 98.62 107 PHE A C 1
ATOM 831 O O . PHE A 1 107 ? -11.422 3.594 0.187 1.00 98.62 107 PHE A O 1
ATOM 838 N N . ALA A 1 108 ? -9.307 4.348 0.211 1.00 98.69 108 ALA A N 1
ATOM 839 C CA . ALA A 1 108 ? -9.240 4.581 1.650 1.00 98.69 108 ALA A CA 1
ATOM 840 C C . ALA A 1 108 ? -10.337 5.545 2.106 1.00 98.69 108 ALA A C 1
ATOM 842 O O . ALA A 1 108 ? -11.046 5.255 3.068 1.00 98.69 108 ALA A O 1
ATOM 843 N N . ARG A 1 109 ? -10.532 6.653 1.378 1.00 98.75 109 ARG A N 1
ATOM 844 C CA . ARG A 1 109 ? -11.591 7.624 1.669 1.00 98.75 109 ARG A CA 1
ATOM 845 C C . ARG A 1 109 ? -12.967 6.969 1.675 1.00 98.75 109 ARG A C 1
ATOM 847 O O . ARG A 1 109 ? -13.696 7.123 2.649 1.00 98.75 109 ARG A O 1
ATOM 854 N N . ALA A 1 110 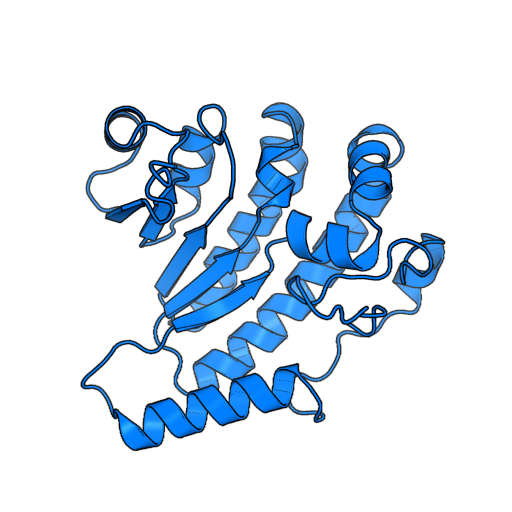? -13.292 6.205 0.634 1.00 98.69 110 ALA A N 1
ATOM 855 C CA . ALA A 1 110 ? -14.581 5.524 0.532 1.00 98.69 110 ALA A CA 1
ATOM 856 C C . ALA A 1 110 ? -14.806 4.526 1.684 1.00 98.69 110 ALA A C 1
ATOM 858 O O . ALA A 1 110 ? -15.902 4.447 2.237 1.00 98.69 110 ALA A O 1
ATOM 859 N N . GLN A 1 111 ? -13.765 3.789 2.084 1.00 98.69 111 GLN A N 1
ATOM 860 C CA . GLN A 1 111 ? -13.822 2.873 3.227 1.00 98.69 111 GLN A CA 1
ATOM 861 C C . GLN A 1 111 ? -14.016 3.613 4.565 1.00 98.69 111 GLN A C 1
ATOM 863 O O . GLN A 1 111 ? -14.834 3.199 5.387 1.00 98.69 111 GLN A O 1
ATOM 868 N N . ILE A 1 112 ? -13.301 4.720 4.783 1.00 98.50 112 ILE A N 1
ATOM 869 C CA . ILE A 1 112 ? -13.397 5.535 6.006 1.00 98.50 112 ILE A CA 1
ATOM 870 C C . ILE A 1 112 ? -14.781 6.179 6.119 1.00 98.50 112 ILE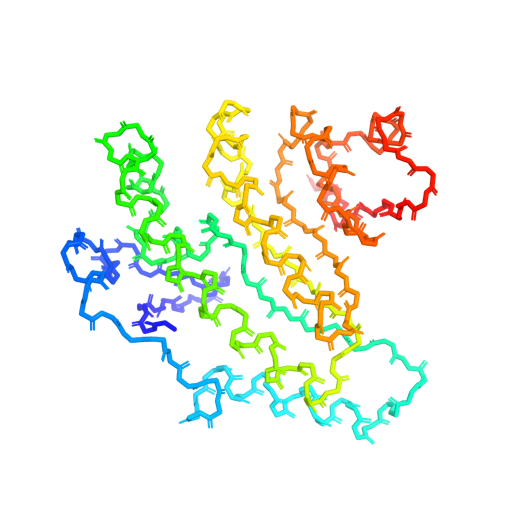 A C 1
ATOM 872 O O . ILE A 1 112 ? -15.410 6.105 7.172 1.00 98.50 112 ILE A O 1
ATOM 876 N N . GLU A 1 113 ? -15.308 6.732 5.026 1.00 98.25 113 GLU A N 1
ATOM 877 C CA . GLU A 1 113 ? -16.667 7.289 4.978 1.00 98.25 113 GLU A CA 1
ATOM 878 C C . GLU A 1 113 ? -17.747 6.226 5.249 1.00 98.25 113 GLU A C 1
ATOM 880 O O . GLU A 1 113 ? -18.791 6.538 5.825 1.00 98.25 113 GLU A O 1
ATOM 885 N N . ALA A 1 114 ? -17.481 4.960 4.914 1.00 98.00 114 ALA A N 1
ATOM 886 C CA . ALA A 1 114 ? -18.343 3.828 5.251 1.00 98.00 114 ALA A CA 1
ATOM 887 C C . ALA A 1 114 ? -18.225 3.354 6.714 1.00 98.00 114 ALA A C 1
ATOM 889 O O . ALA A 1 114 ? -19.044 2.548 7.159 1.00 98.00 114 ALA A O 1
ATOM 890 N N . GLY A 1 115 ? -17.262 3.870 7.485 1.00 96.69 115 GLY A N 1
ATOM 891 C CA . GLY A 1 115 ? -17.140 3.623 8.924 1.00 96.69 115 GLY A CA 1
ATOM 892 C C . GLY A 1 115 ? -15.922 2.811 9.360 1.00 96.69 115 GLY A C 1
ATOM 893 O O . GLY A 1 115 ? -15.960 2.250 10.451 1.00 96.69 115 GLY A O 1
ATOM 894 N N . VAL A 1 116 ? -14.870 2.730 8.540 1.00 97.75 116 VAL A N 1
ATOM 895 C CA . VAL A 1 116 ? -13.561 2.195 8.957 1.00 97.75 116 VAL A CA 1
ATOM 896 C C . VAL A 1 116 ? -12.879 3.142 9.953 1.00 97.75 116 VAL A C 1
ATOM 898 O O . VAL A 1 116 ? -12.762 4.336 9.685 1.00 97.75 116 VAL A O 1
ATOM 901 N N . ASP A 1 117 ? -12.381 2.604 11.072 1.00 96.69 117 ASP A N 1
ATOM 902 C CA . ASP A 1 117 ? -11.674 3.374 12.112 1.00 96.69 117 ASP A CA 1
ATOM 903 C C . ASP A 1 117 ? -10.133 3.289 11.966 1.00 96.69 117 ASP A C 1
ATOM 905 O O . ASP A 1 117 ? -9.399 4.205 12.352 1.00 96.69 117 ASP A O 1
ATOM 909 N N . LEU A 1 118 ? -9.631 2.174 11.421 1.00 97.06 118 LEU A N 1
ATOM 910 C CA . LEU A 1 118 ? -8.207 1.868 11.237 1.00 97.06 118 LEU A CA 1
ATOM 911 C C . LEU A 1 118 ? -7.964 1.387 9.804 1.00 97.06 118 LEU A C 1
ATOM 913 O O . LEU A 1 118 ? -8.632 0.469 9.342 1.00 97.06 118 LEU A O 1
ATOM 917 N N . MET A 1 119 ? -6.981 1.954 9.112 1.00 98.44 119 MET A N 1
ATOM 918 C CA . MET A 1 119 ? -6.573 1.485 7.790 1.00 98.44 119 MET A CA 1
ATOM 919 C C . MET A 1 119 ? -5.318 0.620 7.885 1.00 98.44 119 MET A C 1
ATOM 921 O O . MET A 1 119 ? -4.261 1.087 8.317 1.00 98.44 119 MET A O 1
ATOM 925 N N . GLY A 1 120 ? -5.427 -0.636 7.467 1.00 98.00 120 GLY A N 1
ATOM 926 C CA . GLY A 1 120 ? -4.282 -1.495 7.210 1.00 98.00 120 GLY A CA 1
ATOM 927 C C . GLY A 1 120 ? -3.635 -1.154 5.866 1.00 98.00 120 GLY A C 1
ATOM 928 O O . GLY A 1 120 ? -4.335 -0.961 4.875 1.00 98.00 120 GLY A O 1
ATOM 929 N N . ILE A 1 121 ? -2.306 -1.075 5.840 1.00 98.25 121 ILE A N 1
ATOM 930 C CA . ILE A 1 121 ? -1.499 -0.890 4.630 1.00 98.25 121 ILE A CA 1
ATOM 931 C C . ILE A 1 121 ? -0.559 -2.085 4.499 1.00 98.25 121 ILE A C 1
ATOM 933 O O . ILE A 1 121 ? 0.310 -2.283 5.356 1.00 98.25 121 ILE A O 1
ATOM 937 N N . GLY A 1 122 ? -0.724 -2.864 3.433 1.00 97.12 122 GLY A N 1
ATOM 938 C CA . GLY A 1 122 ? 0.170 -3.966 3.081 1.00 97.12 122 GLY A CA 1
ATOM 939 C C . GLY A 1 122 ? 1.187 -3.555 2.027 1.00 97.12 122 GLY A C 1
ATOM 940 O O . GLY A 1 122 ? 0.795 -3.185 0.934 1.00 97.12 122 GLY A O 1
ATOM 941 N N . ASP A 1 123 ? 2.490 -3.649 2.302 1.00 96.31 123 ASP A N 1
ATOM 942 C CA . ASP A 1 123 ? 3.515 -3.424 1.267 1.00 96.31 123 ASP A CA 1
ATOM 943 C C . ASP A 1 123 ? 4.577 -4.530 1.233 1.00 96.31 123 ASP A C 1
ATOM 945 O O . ASP A 1 123 ? 5.769 -4.307 1.438 1.00 96.31 123 ASP A O 1
ATOM 949 N N . ALA A 1 124 ? 4.153 -5.777 1.015 1.00 92.88 124 ALA A N 1
ATOM 950 C CA . ALA A 1 124 ? 5.045 -6.939 1.071 1.00 92.88 124 ALA A CA 1
ATOM 951 C C . ALA A 1 124 ? 6.260 -6.827 0.125 1.00 92.88 124 ALA A C 1
ATOM 953 O O . ALA A 1 124 ? 7.373 -7.229 0.487 1.00 92.88 124 ALA A O 1
ATOM 954 N N . ALA A 1 125 ? 6.065 -6.249 -1.065 1.00 94.31 125 ALA A N 1
ATOM 955 C CA . ALA A 1 125 ? 7.108 -6.091 -2.075 1.00 94.31 125 ALA A CA 1
ATOM 956 C C . ALA A 1 125 ? 8.202 -5.089 -1.660 1.00 94.31 125 ALA A C 1
ATOM 958 O O . ALA A 1 125 ? 9.347 -5.229 -2.098 1.00 94.31 125 ALA A O 1
ATOM 959 N N . ALA A 1 126 ? 7.912 -4.142 -0.759 1.00 95.19 126 ALA A N 1
ATOM 960 C CA . ALA A 1 126 ? 8.907 -3.196 -0.248 1.00 95.19 126 ALA A CA 1
ATOM 961 C C . ALA A 1 126 ? 10.073 -3.882 0.491 1.00 95.19 126 ALA A C 1
ATOM 963 O O . ALA A 1 126 ? 11.180 -3.345 0.555 1.00 95.19 126 ALA A O 1
ATOM 964 N N . SER A 1 127 ? 9.876 -5.096 1.014 1.00 93.94 127 SER A N 1
ATOM 965 C CA . SER A 1 127 ? 10.946 -5.869 1.663 1.00 93.94 127 SER A CA 1
ATOM 966 C C . SER A 1 127 ? 12.032 -6.364 0.701 1.00 93.94 127 SER A C 1
ATOM 968 O O . SER A 1 127 ? 13.140 -6.693 1.137 1.00 93.94 127 SER A O 1
ATOM 970 N N . LEU A 1 128 ? 11.731 -6.411 -0.600 1.00 94.19 128 LEU A N 1
ATOM 971 C CA . LEU A 1 128 ? 12.642 -6.887 -1.640 1.00 94.19 128 LEU A CA 1
ATOM 972 C C . LEU A 1 128 ? 13.602 -5.794 -2.114 1.00 94.19 128 LEU A C 1
ATOM 974 O O . LEU A 1 128 ? 14.659 -6.101 -2.672 1.00 94.19 128 LEU A O 1
ATOM 978 N N . VAL A 1 129 ? 13.278 -4.522 -1.866 1.00 92.62 129 VAL A N 1
ATOM 979 C CA . VAL A 1 129 ? 14.133 -3.408 -2.270 1.00 92.62 129 VAL A CA 1
ATOM 980 C C . VAL A 1 129 ? 15.197 -3.102 -1.218 1.00 92.62 129 VAL A C 1
ATOM 982 O O . VAL A 1 129 ? 14.982 -3.128 -0.005 1.00 92.62 129 VAL A O 1
ATOM 985 N N . GLY A 1 130 ? 16.403 -2.785 -1.688 1.00 92.12 130 GLY A N 1
ATOM 986 C CA . GLY A 1 130 ? 17.495 -2.386 -0.805 1.00 92.12 130 GLY A CA 1
ATOM 987 C C . GLY A 1 130 ? 17.193 -1.069 -0.065 1.00 92.12 130 GLY A C 1
ATOM 988 O O . GLY A 1 130 ? 16.472 -0.223 -0.595 1.00 92.12 130 GLY A O 1
ATOM 989 N N . PRO A 1 131 ? 17.814 -0.808 1.107 1.00 94.50 131 PRO A N 1
ATOM 990 C CA . PRO A 1 131 ? 17.528 0.383 1.922 1.00 94.50 131 PRO A CA 1
ATOM 991 C C . PRO A 1 131 ? 17.694 1.725 1.199 1.00 94.50 131 PRO A C 1
ATOM 993 O O . PRO A 1 131 ? 17.050 2.704 1.568 1.00 94.50 131 PRO A O 1
ATOM 996 N N . LYS A 1 132 ? 18.565 1.778 0.181 1.00 95.38 132 LYS A N 1
ATOM 997 C CA . LYS A 1 132 ? 18.751 2.961 -0.664 1.00 95.38 132 LYS A CA 1
ATOM 998 C C . LYS A 1 132 ? 17.494 3.250 -1.491 1.00 95.38 132 LYS A C 1
ATOM 1000 O O . LYS A 1 132 ? 16.924 4.326 -1.355 1.00 95.38 132 LYS A O 1
ATOM 1005 N N . PHE A 1 133 ? 17.046 2.281 -2.291 1.00 95.88 133 PHE A N 1
ATOM 1006 C CA . PHE A 1 133 ? 15.842 2.425 -3.111 1.00 95.88 133 PHE A CA 1
ATOM 1007 C C . PHE A 1 133 ? 14.597 2.613 -2.254 1.00 95.88 133 PHE A C 1
ATOM 1009 O O . PHE A 1 133 ? 13.786 3.477 -2.560 1.00 95.88 133 PHE A O 1
ATOM 1016 N N . TYR A 1 134 ? 14.491 1.894 -1.135 1.00 97.38 134 TYR A N 1
ATOM 1017 C CA . TYR A 1 134 ? 13.392 2.100 -0.201 1.00 97.38 134 TYR A CA 1
ATOM 1018 C C . TYR A 1 134 ? 13.324 3.557 0.279 1.00 97.38 134 TYR A C 1
ATOM 1020 O O . TYR A 1 134 ? 12.286 4.195 0.162 1.00 97.38 134 TYR A O 1
ATOM 1028 N N . ARG A 1 135 ? 14.444 4.133 0.739 1.00 97.50 135 ARG A N 1
ATOM 1029 C CA . ARG A 1 135 ? 14.498 5.534 1.192 1.00 97.50 135 ARG A CA 1
ATOM 1030 C C . ARG A 1 135 ? 14.152 6.538 0.090 1.00 97.50 135 ARG A C 1
ATOM 1032 O O . ARG A 1 135 ? 13.495 7.533 0.373 1.00 97.50 135 ARG A O 1
ATOM 1039 N N . GLU A 1 136 ? 14.666 6.324 -1.117 1.00 96.62 136 GLU A N 1
ATOM 1040 C CA . GLU A 1 136 ? 14.591 7.301 -2.211 1.00 96.62 136 GLU A CA 1
ATOM 1041 C C . GLU A 1 136 ? 13.283 7.218 -3.009 1.00 96.62 136 GLU A C 1
ATOM 1043 O O . GLU A 1 136 ? 12.823 8.241 -3.513 1.00 96.62 136 GLU A O 1
ATOM 1048 N N . LEU A 1 137 ? 12.699 6.023 -3.139 1.00 96.56 137 LEU A N 1
ATOM 1049 C CA . LEU A 1 137 ? 11.590 5.759 -4.058 1.00 96.56 137 LEU A CA 1
ATOM 1050 C C . LEU A 1 137 ? 10.339 5.194 -3.391 1.00 96.56 137 LEU A C 1
ATOM 1052 O O . LEU A 1 137 ? 9.266 5.434 -3.913 1.00 96.56 137 LEU A O 1
ATOM 1056 N N . VAL A 1 138 ? 10.437 4.475 -2.271 1.00 98.12 138 VAL A N 1
ATOM 1057 C CA . VAL A 1 138 ? 9.266 3.821 -1.647 1.00 98.12 138 VAL A CA 1
ATOM 1058 C C . VAL A 1 138 ? 8.733 4.643 -0.481 1.00 98.12 138 VAL A C 1
ATOM 1060 O O . VAL A 1 138 ? 7.585 5.080 -0.473 1.00 98.12 138 VAL A O 1
ATOM 1063 N N . TRP A 1 139 ? 9.610 4.930 0.477 1.00 98.19 139 TRP A N 1
ATOM 1064 C CA . TRP A 1 139 ? 9.287 5.609 1.724 1.00 98.19 139 TRP A CA 1
ATOM 1065 C C . TRP A 1 139 ? 8.561 6.953 1.542 1.00 98.19 139 TRP A C 1
ATOM 1067 O O . TRP A 1 139 ? 7.629 7.211 2.304 1.00 98.19 139 TRP A O 1
ATOM 1077 N N . PRO A 1 140 ? 8.903 7.819 0.559 1.00 98.56 140 PRO A N 1
ATOM 1078 C CA . PRO A 1 140 ? 8.159 9.062 0.350 1.00 98.56 140 PRO A CA 1
ATOM 1079 C C . PRO A 1 140 ? 6.683 8.831 -0.003 1.00 98.56 140 PRO A C 1
ATOM 1081 O O . PRO A 1 140 ? 5.831 9.623 0.394 1.00 98.56 140 PRO A O 1
ATOM 1084 N N . TYR A 1 141 ? 6.379 7.750 -0.722 1.00 98.69 141 TYR A N 1
ATOM 1085 C CA . TYR A 1 141 ? 5.026 7.408 -1.153 1.00 98.69 141 TYR A CA 1
ATOM 1086 C C . TYR A 1 141 ? 4.249 6.705 -0.044 1.00 98.69 141 TYR A C 1
ATOM 1088 O O . TYR A 1 141 ? 3.120 7.101 0.229 1.00 98.69 141 TYR A O 1
ATOM 1096 N N . GLU A 1 142 ? 4.870 5.770 0.685 1.00 98.38 142 GLU A N 1
ATOM 1097 C CA . GLU A 1 142 ? 4.279 5.217 1.913 1.00 98.38 142 GLU A CA 1
ATOM 1098 C C . GLU A 1 142 ? 3.942 6.335 2.908 1.00 98.38 142 GLU A C 1
ATOM 1100 O O . GLU A 1 142 ? 2.850 6.364 3.469 1.00 98.38 142 GLU A O 1
ATOM 1105 N N . LYS A 1 143 ? 4.845 7.307 3.091 1.00 98.44 143 LYS A N 1
ATOM 1106 C CA . LYS A 1 143 ? 4.598 8.452 3.971 1.00 98.44 143 LYS A CA 1
ATOM 1107 C C . LYS A 1 143 ? 3.394 9.273 3.515 1.00 98.44 143 LYS A C 1
ATOM 1109 O O . LYS A 1 143 ? 2.555 9.609 4.344 1.00 98.44 143 LYS A O 1
ATOM 1114 N N . ARG A 1 144 ? 3.286 9.569 2.216 1.00 98.56 144 ARG A N 1
ATOM 1115 C CA . ARG A 1 144 ? 2.124 10.276 1.653 1.00 98.56 144 ARG A CA 1
ATOM 1116 C C . ARG A 1 144 ? 0.828 9.495 1.844 1.00 98.56 144 ARG A C 1
ATOM 1118 O O . ARG A 1 144 ? -0.191 10.111 2.141 1.00 98.56 144 ARG A O 1
ATOM 1125 N N . LEU A 1 145 ? 0.867 8.169 1.701 1.00 98.56 145 LEU A N 1
ATOM 1126 C CA . LEU A 1 145 ? -0.290 7.307 1.935 1.00 98.56 145 LEU A CA 1
ATOM 1127 C C . LEU A 1 145 ? -0.756 7.408 3.392 1.00 98.56 145 LEU A C 1
ATOM 1129 O O . LEU A 1 145 ? -1.923 7.694 3.649 1.00 98.56 145 LEU A O 1
ATOM 1133 N N . VAL A 1 146 ? 0.177 7.259 4.339 1.00 98.50 146 VAL A N 1
ATOM 1134 C CA . VAL A 1 146 ? -0.095 7.352 5.782 1.00 98.50 146 VAL A CA 1
ATOM 1135 C C . VAL A 1 146 ? -0.644 8.732 6.151 1.00 98.50 146 VAL A C 1
ATOM 1137 O O . VAL A 1 146 ? -1.687 8.828 6.793 1.00 98.50 146 VAL A O 1
ATOM 1140 N N . GLU A 1 147 ? 0.014 9.807 5.706 1.00 98.56 147 GLU A N 1
ATOM 1141 C CA . GLU A 1 147 ? -0.431 11.181 5.966 1.00 98.56 147 GLU A CA 1
ATOM 1142 C C . GLU A 1 147 ? -1.810 11.462 5.356 1.00 98.56 147 GLU A C 1
ATOM 1144 O O . GLU A 1 147 ? -2.634 12.130 5.981 1.00 98.56 147 GLU A O 1
ATOM 1149 N N . GLY A 1 148 ? -2.088 10.935 4.161 1.00 98.69 148 GLY A N 1
ATOM 1150 C CA . GLY A 1 148 ? -3.389 11.058 3.513 1.00 98.69 148 GLY A CA 1
ATOM 1151 C C . GLY A 1 148 ? -4.502 10.371 4.304 1.00 98.69 148 GLY A C 1
ATOM 1152 O O . GLY A 1 148 ? -5.558 10.969 4.502 1.00 98.69 148 GLY A O 1
ATOM 1153 N N . VAL A 1 149 ? -4.259 9.165 4.827 1.00 98.69 149 VAL A N 1
ATOM 1154 C CA . VAL A 1 149 ? -5.217 8.464 5.699 1.00 98.69 149 VAL A CA 1
ATOM 1155 C C . VAL A 1 149 ? -5.437 9.221 7.013 1.00 98.69 149 VAL A C 1
ATOM 1157 O O . VAL A 1 149 ? -6.580 9.417 7.428 1.00 98.69 149 VAL A O 1
ATOM 1160 N N . HIS A 1 150 ? -4.370 9.720 7.645 1.00 98.44 150 HIS A N 1
ATOM 1161 C CA . HIS A 1 150 ? -4.482 10.525 8.867 1.00 98.44 150 HIS A CA 1
ATOM 1162 C C . HIS A 1 150 ? -5.306 11.799 8.652 1.00 98.44 150 HIS A C 1
ATOM 1164 O O . H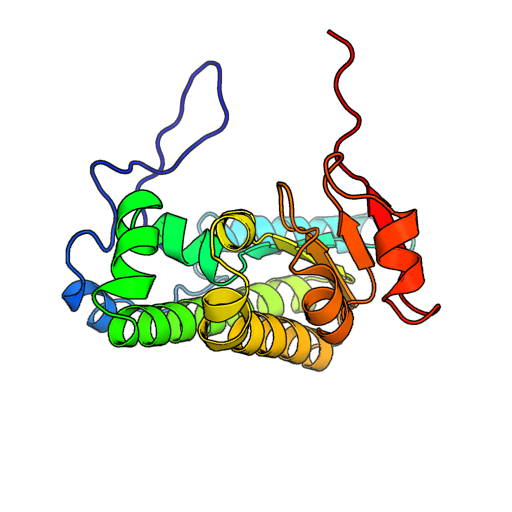IS A 1 150 ? -6.121 12.155 9.502 1.00 98.44 150 HIS A O 1
ATOM 1170 N N . GLN A 1 151 ? -5.156 12.466 7.504 1.00 98.50 151 GLN A N 1
ATOM 1171 C CA . GLN A 1 151 ? -5.974 13.632 7.140 1.00 98.50 151 GLN A CA 1
ATOM 1172 C C . GLN A 1 151 ? -7.464 13.294 6.979 1.00 98.50 151 GLN A C 1
ATOM 1174 O O . GLN A 1 151 ? -8.306 14.177 7.134 1.00 98.50 151 GLN A O 1
ATOM 1179 N N . MET A 1 152 ? -7.799 12.032 6.694 1.00 98.31 152 MET A N 1
ATOM 1180 C CA . MET A 1 152 ? -9.177 11.530 6.648 1.00 98.31 152 MET A CA 1
ATOM 1181 C C . MET A 1 152 ? -9.708 11.115 8.031 1.00 98.31 152 MET A C 1
ATOM 1183 O O . MET A 1 152 ? -10.889 10.805 8.155 1.00 98.31 152 MET A O 1
ATOM 1187 N N . GLY A 1 153 ? -8.872 11.147 9.075 1.00 97.00 153 GLY A N 1
ATOM 1188 C CA . GLY A 1 153 ? -9.268 10.905 10.464 1.00 97.00 153 GLY A CA 1
ATOM 1189 C C . GLY A 1 153 ? -9.177 9.451 10.935 1.00 97.00 153 GLY A C 1
ATOM 1190 O O . GLY A 1 153 ? -9.618 9.167 12.047 1.00 97.00 153 GLY A O 1
ATOM 1191 N N . ALA A 1 154 ? -8.605 8.546 10.136 1.00 97.69 154 ALA A N 1
ATOM 1192 C CA . ALA A 1 154 ? -8.395 7.150 10.523 1.00 97.69 154 ALA A CA 1
ATOM 1193 C C . ALA A 1 154 ? -6.965 6.905 11.020 1.00 97.69 154 ALA A C 1
ATOM 1195 O O . ALA A 1 154 ? -6.024 7.582 10.606 1.00 97.69 154 ALA A O 1
ATOM 1196 N N . MET A 1 155 ? -6.798 5.916 11.900 1.00 97.31 155 MET A N 1
ATOM 1197 C CA . MET A 1 155 ? -5.473 5.419 12.294 1.00 97.31 155 MET A CA 1
ATOM 1198 C C . MET A 1 155 ? -4.866 4.560 11.178 1.00 97.31 155 MET A C 1
ATOM 1200 O O . MET A 1 155 ? -5.579 4.097 10.289 1.00 97.31 155 MET A O 1
ATOM 1204 N N . VAL A 1 156 ? -3.568 4.273 11.263 1.00 97.81 156 VAL A N 1
ATOM 1205 C CA . VAL A 1 156 ? -2.846 3.443 10.298 1.00 97.81 156 VAL A CA 1
ATOM 1206 C C . VAL A 1 156 ? -2.094 2.295 10.967 1.00 97.81 156 VAL A C 1
ATOM 1208 O O . VAL A 1 156 ? -1.317 2.476 11.914 1.00 97.81 156 VAL A O 1
ATOM 1211 N N . ARG A 1 157 ? -2.279 1.097 10.402 1.00 96.81 157 ARG A N 1
ATOM 1212 C CA . ARG A 1 157 ? -1.480 -0.097 10.676 1.00 96.81 157 ARG A CA 1
ATOM 1213 C C . ARG A 1 157 ? -0.672 -0.469 9.436 1.00 96.81 157 ARG A C 1
ATOM 1215 O O . ARG A 1 157 ? -1.238 -0.845 8.422 1.00 96.81 157 ARG A O 1
ATOM 1222 N N . LEU A 1 158 ? 0.652 -0.426 9.535 1.00 96.06 158 LEU A N 1
ATOM 1223 C CA . LEU A 1 158 ? 1.545 -0.852 8.455 1.00 96.06 158 LEU A CA 1
ATOM 1224 C C . LEU A 1 158 ? 1.969 -2.309 8.635 1.00 96.06 158 LEU A C 1
ATOM 1226 O O . LEU A 1 158 ? 2.411 -2.688 9.724 1.00 96.06 158 LEU A O 1
ATOM 1230 N N . HIS A 1 159 ? 1.932 -3.082 7.553 1.00 94.81 159 HIS A N 1
ATOM 1231 C CA . HIS A 1 159 ? 2.506 -4.417 7.470 1.00 94.81 159 HIS A CA 1
ATOM 1232 C C . HIS A 1 159 ? 3.393 -4.565 6.226 1.00 94.81 159 HIS A C 1
ATOM 1234 O O . HIS A 1 159 ? 2.959 -4.336 5.101 1.00 94.81 159 HIS A O 1
ATOM 1240 N N . ILE A 1 160 ? 4.634 -5.008 6.431 1.00 92.62 160 ILE A N 1
ATOM 1241 C CA . ILE A 1 160 ? 5.570 -5.358 5.356 1.00 92.62 160 ILE A CA 1
ATOM 1242 C C . ILE A 1 160 ? 6.104 -6.761 5.656 1.00 92.62 160 ILE A C 1
ATOM 1244 O O . ILE A 1 160 ? 6.858 -6.946 6.618 1.00 92.62 160 ILE A O 1
ATOM 1248 N N . CYS A 1 161 ? 5.707 -7.739 4.838 1.00 89.25 161 CYS A N 1
ATOM 1249 C CA . CYS A 1 161 ? 6.153 -9.129 4.945 1.00 89.25 161 CYS A CA 1
ATOM 1250 C C . CYS A 1 161 ? 7.676 -9.254 4.783 1.00 89.25 161 CYS A C 1
ATOM 1252 O O . CYS A 1 161 ? 8.302 -8.474 4.069 1.00 89.25 161 CYS A O 1
ATOM 1254 N N . GLY A 1 162 ? 8.279 -10.287 5.372 1.00 89.56 162 GLY A N 1
ATOM 1255 C CA . GLY A 1 162 ? 9.699 -10.599 5.186 1.00 89.56 162 GLY A CA 1
ATOM 1256 C C . GLY A 1 162 ? 10.667 -9.810 6.079 1.00 89.56 162 GLY A C 1
ATOM 1257 O O . GLY A 1 162 ? 10.311 -9.218 7.097 1.00 89.56 162 GLY A O 1
ATOM 1258 N N . ASN A 1 163 ? 11.961 -9.850 5.744 1.00 90.50 163 ASN A N 1
ATOM 1259 C CA . ASN A 1 163 ? 13.007 -9.321 6.623 1.00 90.50 163 ASN A CA 1
ATOM 1260 C C . ASN A 1 163 ? 13.234 -7.810 6.447 1.00 90.50 163 ASN A C 1
ATOM 1262 O O . ASN A 1 163 ? 14.176 -7.370 5.786 1.00 90.50 163 ASN A O 1
ATOM 1266 N N . THR A 1 164 ? 12.434 -7.011 7.147 1.00 92.44 164 THR A N 1
ATOM 1267 C CA . THR A 1 164 ? 12.532 -5.543 7.163 1.00 92.44 164 THR A CA 1
ATOM 1268 C C . THR A 1 164 ? 13.544 -4.987 8.166 1.00 92.44 164 THR A C 1
ATOM 1270 O O . THR A 1 164 ? 13.576 -3.785 8.430 1.00 92.44 164 THR A O 1
ATOM 1273 N N . GLY A 1 165 ? 14.442 -5.816 8.715 1.00 91.69 165 GLY A N 1
ATOM 1274 C CA . GLY A 1 165 ? 15.385 -5.403 9.763 1.00 91.69 165 GLY A CA 1
ATOM 1275 C C . GLY A 1 165 ? 16.239 -4.176 9.404 1.00 91.69 165 GLY A C 1
ATOM 1276 O O . GLY A 1 165 ? 16.570 -3.372 10.279 1.00 91.69 165 GLY A O 1
ATOM 1277 N N . LYS A 1 166 ? 16.563 -4.002 8.115 1.00 92.44 166 LYS A N 1
ATOM 1278 C CA . LYS A 1 166 ? 17.318 -2.847 7.593 1.00 92.44 166 LYS A CA 1
ATOM 1279 C C . LYS A 1 166 ? 16.457 -1.600 7.347 1.00 92.44 166 LYS A C 1
ATOM 1281 O O . LYS A 1 166 ? 17.014 -0.519 7.190 1.00 92.44 166 LYS A O 1
ATOM 1286 N N . LEU A 1 167 ? 15.134 -1.748 7.305 1.00 93.56 167 LEU A N 1
ATOM 1287 C CA . LEU A 1 167 ? 14.165 -0.685 7.021 1.00 93.56 167 LEU A CA 1
ATOM 1288 C C . LEU A 1 167 ? 13.519 -0.126 8.294 1.00 93.56 167 LEU A C 1
ATOM 1290 O O . LEU A 1 167 ? 12.913 0.941 8.248 1.00 93.56 167 LEU A O 1
ATOM 1294 N N . LEU A 1 168 ? 13.702 -0.803 9.438 1.00 92.06 168 LEU A N 1
ATOM 1295 C CA . LEU A 1 168 ? 13.082 -0.458 10.720 1.00 92.06 168 LEU A CA 1
ATOM 1296 C C . LEU A 1 168 ? 13.121 1.038 11.030 1.00 92.06 168 LEU A C 1
ATOM 1298 O O . LEU A 1 168 ? 12.089 1.605 11.352 1.00 92.06 168 LEU A O 1
ATOM 1302 N N . GLU A 1 169 ? 14.276 1.698 10.943 1.00 91.69 169 GLU A N 1
ATOM 1303 C CA . GLU A 1 169 ? 14.375 3.124 11.285 1.00 91.69 169 GLU A CA 1
ATOM 1304 C C . GLU A 1 169 ? 13.428 3.995 10.447 1.00 91.69 169 GLU A C 1
ATOM 1306 O O . GLU A 1 169 ? 12.718 4.832 11.000 1.00 91.69 169 GLU A O 1
ATOM 1311 N N . LEU A 1 170 ? 13.355 3.739 9.142 1.00 93.69 170 LEU A N 1
ATOM 1312 C CA . LEU A 1 170 ? 12.490 4.465 8.218 1.00 93.69 170 LEU A CA 1
ATOM 1313 C C . LEU A 1 170 ? 11.009 4.136 8.442 1.00 93.69 170 LEU A C 1
ATOM 1315 O O . LEU A 1 170 ? 10.200 5.055 8.556 1.00 93.69 170 LEU A O 1
ATOM 1319 N N . MET A 1 171 ? 10.656 2.859 8.623 1.00 93.81 171 MET A N 1
ATOM 1320 C CA . MET A 1 171 ? 9.285 2.457 8.990 1.00 93.81 171 MET A CA 1
ATOM 1321 C C . MET A 1 171 ? 8.835 3.142 10.294 1.00 93.81 171 MET A C 1
ATOM 1323 O O . MET A 1 171 ? 7.712 3.626 10.440 1.00 93.81 171 MET A O 1
ATOM 1327 N N . GLY A 1 172 ? 9.763 3.274 11.246 1.00 91.56 172 GLY A N 1
ATOM 1328 C CA . GLY A 1 172 ? 9.568 3.986 12.505 1.00 91.56 172 GLY A CA 1
ATOM 1329 C C . GLY A 1 172 ? 9.266 5.476 12.348 1.00 91.56 172 GLY A C 1
ATOM 1330 O O . GLY A 1 172 ? 8.667 6.057 13.250 1.00 91.56 172 GLY A O 1
ATOM 1331 N N . GLN A 1 173 ? 9.598 6.084 11.211 1.00 93.69 173 GLN A N 1
ATOM 1332 C CA . GLN A 1 173 ? 9.391 7.507 10.929 1.00 93.69 173 GLN A CA 1
ATOM 1333 C C . GLN A 1 173 ? 8.105 7.798 10.138 1.00 93.69 173 GLN A C 1
ATOM 1335 O O . GLN A 1 173 ? 7.723 8.958 10.043 1.00 93.69 173 GLN A O 1
ATOM 1340 N N . LEU A 1 174 ? 7.397 6.775 9.642 1.00 94.44 174 LEU A N 1
ATOM 1341 C CA . LEU A 1 174 ? 6.174 6.939 8.836 1.00 94.44 174 LEU A CA 1
ATOM 1342 C C . LEU A 1 174 ? 4.962 7.489 9.602 1.00 94.44 174 LEU A C 1
ATOM 1344 O O . LEU A 1 174 ? 3.954 7.793 8.995 1.00 94.44 174 LEU A O 1
ATOM 1348 N N . GLY A 1 175 ? 5.028 7.591 10.931 1.00 92.69 175 GLY A N 1
ATOM 1349 C CA . GLY A 1 175 ? 3.894 8.078 11.730 1.00 92.69 175 GLY A CA 1
ATOM 1350 C C . GLY A 1 175 ? 2.793 7.058 12.056 1.00 92.69 175 GLY A C 1
ATOM 1351 O O . GLY A 1 175 ? 1.959 7.381 12.880 1.00 92.69 175 GLY A O 1
ATOM 1352 N N . CYS A 1 176 ? 2.832 5.826 11.529 1.00 94.19 176 CYS A N 1
ATOM 1353 C CA . CYS A 1 176 ? 1.821 4.794 11.831 1.00 94.19 176 CYS A CA 1
ATOM 1354 C C . CYS A 1 176 ? 1.663 4.500 13.338 1.00 94.19 176 CYS A C 1
ATOM 1356 O O . CYS A 1 176 ? 2.670 4.393 14.056 1.00 94.19 176 CYS A O 1
ATOM 1358 N N . GLU A 1 177 ? 0.420 4.276 13.775 1.00 94.44 177 GLU A N 1
ATOM 1359 C CA . GLU A 1 177 ? 0.054 3.883 15.143 1.00 94.44 177 GLU A CA 1
ATOM 1360 C C . GLU A 1 177 ? 0.505 2.453 15.456 1.00 94.44 177 GLU A C 1
ATOM 1362 O O . GLU A 1 177 ? 1.033 2.168 16.542 1.00 94.44 177 GLU A O 1
ATOM 1367 N N . ILE A 1 178 ? 0.329 1.557 14.482 1.00 93.56 178 ILE A N 1
ATOM 1368 C CA . ILE A 1 178 ? 0.723 0.154 14.577 1.00 93.56 178 ILE A CA 1
ATOM 1369 C C . ILE A 1 178 ? 1.694 -0.158 13.442 1.00 93.56 178 ILE A C 1
ATOM 1371 O O . ILE A 1 178 ? 1.429 0.129 12.277 1.00 93.56 178 ILE A O 1
ATOM 1375 N N . VAL A 1 179 ? 2.822 -0.774 13.784 1.00 92.56 179 VAL A N 1
ATOM 1376 C CA . VAL A 1 179 ? 3.710 -1.388 12.796 1.00 92.56 179 VAL A CA 1
ATOM 1377 C C . VAL A 1 179 ? 3.830 -2.859 13.133 1.00 92.56 179 VAL A C 1
ATOM 1379 O O . VAL A 1 179 ? 4.258 -3.244 14.225 1.00 92.56 179 VAL A O 1
ATOM 1382 N N . ASP A 1 180 ? 3.407 -3.675 12.188 1.00 89.38 180 ASP A N 1
ATOM 1383 C CA . ASP A 1 180 ? 3.423 -5.113 12.286 1.00 89.38 180 ASP A CA 1
ATOM 1384 C C . ASP A 1 180 ? 4.675 -5.685 11.622 1.00 89.38 180 ASP A C 1
ATOM 1386 O O . ASP A 1 180 ? 5.038 -5.325 10.501 1.00 89.38 180 ASP A O 1
ATOM 1390 N N . LEU A 1 181 ? 5.363 -6.546 12.363 1.00 90.06 181 LEU A N 1
ATOM 1391 C CA . LEU A 1 181 ? 6.642 -7.120 11.989 1.00 90.06 181 LEU A CA 1
ATOM 1392 C C . LEU A 1 181 ? 6.486 -8.606 11.687 1.00 90.06 181 LEU A C 1
ATOM 1394 O O . LEU A 1 181 ? 5.920 -9.368 12.468 1.00 90.06 181 LEU A O 1
ATOM 1398 N N . ASP A 1 182 ? 7.077 -9.038 10.582 1.00 89.75 182 ASP A N 1
ATOM 1399 C CA . ASP A 1 182 ? 7.210 -10.453 10.257 1.00 89.75 182 ASP A CA 1
ATOM 1400 C C . ASP A 1 182 ? 8.059 -11.202 11.314 1.00 89.75 182 ASP A C 1
ATOM 1402 O O . ASP A 1 182 ? 8.923 -10.611 11.974 1.00 89.75 182 ASP A O 1
ATOM 1406 N N . HIS A 1 183 ? 7.872 -12.523 11.460 1.00 87.38 183 HIS A N 1
ATOM 1407 C CA . HIS A 1 183 ? 8.640 -13.363 12.395 1.00 87.38 183 HIS A CA 1
ATOM 1408 C C . HIS A 1 183 ? 10.159 -13.280 12.216 1.00 87.38 183 HIS A C 1
ATOM 1410 O O . HIS A 1 183 ? 10.908 -13.580 13.150 1.00 87.38 183 HIS A O 1
ATOM 1416 N N . MET A 1 184 ? 10.625 -12.908 11.022 1.00 87.94 184 MET A N 1
ATOM 1417 C CA . MET A 1 184 ? 12.048 -12.740 10.728 1.00 87.94 184 MET A CA 1
ATOM 1418 C C . MET A 1 184 ? 12.674 -11.540 11.457 1.00 87.94 184 MET A C 1
ATOM 1420 O O . MET A 1 184 ? 13.902 -11.438 11.530 1.00 87.94 184 MET A O 1
ATOM 1424 N N . VAL A 1 185 ? 11.863 -10.622 11.992 1.00 88.44 185 VAL A N 1
ATOM 1425 C CA . VAL A 1 185 ? 12.314 -9.337 12.529 1.00 88.44 185 VAL A CA 1
ATOM 1426 C C . VAL A 1 185 ? 12.140 -9.282 14.045 1.00 88.44 185 VAL A C 1
ATOM 1428 O O . VAL A 1 185 ? 11.082 -9.535 14.612 1.00 88.44 185 VAL A O 1
ATOM 1431 N N . SER A 1 186 ? 13.213 -8.918 14.750 1.00 88.38 186 SER A N 1
ATOM 1432 C CA . SER A 1 186 ? 13.187 -8.844 16.212 1.00 88.38 186 SER A CA 1
ATOM 1433 C C . SER A 1 186 ? 12.380 -7.637 16.705 1.00 88.38 186 SER A C 1
ATOM 1435 O O . SER A 1 186 ? 12.819 -6.494 16.558 1.00 88.38 186 SER A O 1
ATOM 1437 N N . ILE A 1 187 ? 11.282 -7.892 17.426 1.00 87.31 187 ILE A N 1
ATOM 1438 C CA . ILE A 1 187 ? 10.513 -6.854 18.142 1.00 87.31 187 ILE A CA 1
ATOM 1439 C C . ILE A 1 187 ? 11.429 -6.024 19.049 1.00 87.31 187 ILE A C 1
ATOM 1441 O O . ILE A 1 187 ? 11.333 -4.801 19.100 1.00 87.31 187 ILE A O 1
ATOM 1445 N N . ALA A 1 188 ? 12.357 -6.669 19.764 1.00 88.75 188 ALA A N 1
ATOM 1446 C CA . ALA A 1 188 ? 13.284 -5.968 20.648 1.00 88.75 188 ALA A CA 1
ATOM 1447 C C . ALA A 1 188 ? 14.196 -5.005 19.869 1.00 88.75 188 ALA A C 1
ATOM 1449 O O . ALA A 1 188 ? 14.512 -3.921 20.358 1.00 88.75 188 ALA A O 1
ATOM 1450 N N . ALA A 1 189 ? 14.614 -5.381 18.657 1.00 87.94 189 ALA A N 1
ATOM 1451 C CA . ALA A 1 189 ? 15.397 -4.513 17.783 1.00 87.94 189 ALA A CA 1
ATOM 1452 C C . ALA A 1 189 ? 14.580 -3.325 17.256 1.00 87.94 189 ALA A C 1
ATOM 1454 O O . ALA A 1 189 ? 15.135 -2.227 17.164 1.00 87.94 189 ALA A O 1
ATOM 1455 N N . ALA A 1 190 ? 13.295 -3.525 16.957 1.00 88.62 190 ALA A N 1
ATOM 1456 C CA . ALA A 1 190 ? 12.379 -2.464 16.550 1.00 88.62 190 ALA A CA 1
ATOM 1457 C C . ALA A 1 190 ? 12.082 -1.490 17.701 1.00 88.62 190 ALA A C 1
ATOM 1459 O O . ALA A 1 190 ? 12.305 -0.290 17.566 1.00 88.62 190 ALA A O 1
ATOM 1460 N N . ARG A 1 191 ? 11.737 -1.998 18.892 1.00 86.44 191 ARG A N 1
ATOM 1461 C CA . ARG A 1 191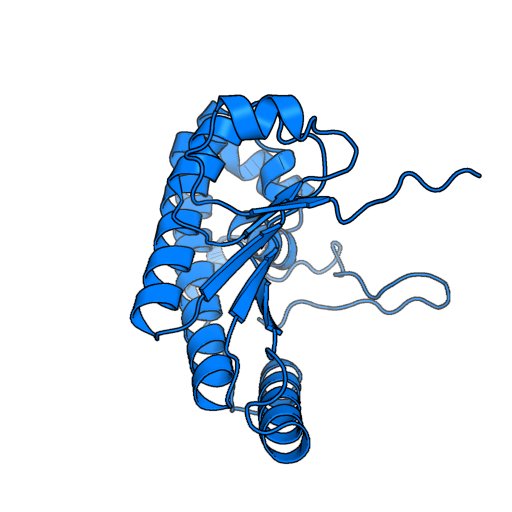 ? 11.475 -1.178 20.093 1.00 86.44 191 ARG A CA 1
ATOM 1462 C C . ARG A 1 191 ? 12.663 -0.324 20.536 1.00 86.44 191 ARG A C 1
ATOM 1464 O O . ARG A 1 191 ? 12.456 0.703 21.166 1.00 86.44 191 ARG A O 1
ATOM 1471 N N . ARG A 1 192 ? 13.902 -0.733 20.231 1.00 87.62 192 ARG A N 1
ATOM 1472 C CA . ARG A 1 192 ? 15.100 0.093 20.479 1.00 87.62 192 ARG A CA 1
ATOM 1473 C C . ARG A 1 192 ? 15.244 1.263 19.502 1.00 87.62 192 ARG A C 1
ATOM 1475 O O . ARG A 1 192 ? 15.922 2.225 19.837 1.00 87.62 192 ARG A O 1
ATOM 1482 N N . ARG A 1 193 ? 14.672 1.156 18.301 1.00 86.19 193 ARG A N 1
ATOM 1483 C CA . ARG A 1 193 ? 14.788 2.148 17.219 1.00 86.19 193 ARG A CA 1
ATOM 1484 C C . ARG A 1 193 ? 13.591 3.090 17.145 1.00 86.19 193 ARG A C 1
ATOM 1486 O O . ARG A 1 193 ? 13.710 4.162 16.567 1.00 86.19 193 ARG A O 1
ATOM 1493 N N . TRP A 1 194 ? 12.446 2.691 17.693 1.00 86.06 194 TRP A N 1
ATOM 1494 C CA . TRP A 1 194 ? 11.199 3.447 17.609 1.00 86.06 194 TRP A CA 1
ATOM 1495 C C . TRP A 1 194 ? 10.858 4.150 18.917 1.00 86.06 194 TRP A C 1
ATOM 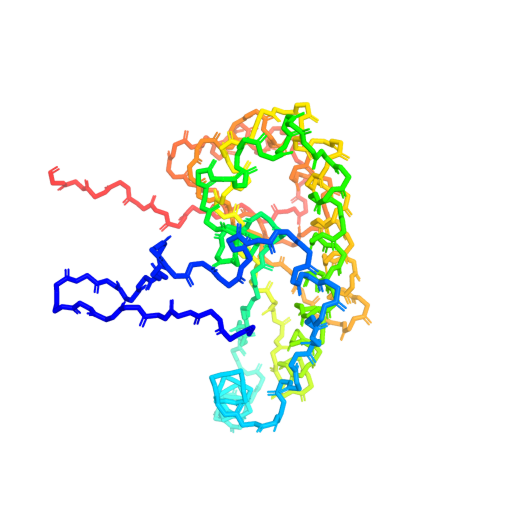1497 O O . TRP A 1 194 ? 11.200 3.686 20.006 1.00 86.06 194 TRP A O 1
ATOM 1507 N N . ALA A 1 195 ? 10.136 5.265 18.808 1.00 69.69 195 ALA A N 1
ATOM 1508 C CA . ALA A 1 195 ? 9.560 5.936 19.964 1.00 69.69 195 ALA A CA 1
ATOM 1509 C C . ALA A 1 195 ? 8.543 5.024 20.677 1.00 69.69 195 ALA A C 1
ATOM 1511 O O . ALA A 1 195 ? 7.869 4.201 20.056 1.00 69.69 195 ALA A O 1
ATOM 1512 N N . ARG A 1 196 ? 8.399 5.194 21.999 1.00 58.56 196 ARG A N 1
ATOM 1513 C CA . ARG A 1 196 ? 7.541 4.349 22.858 1.00 58.56 196 ARG A CA 1
ATOM 1514 C C . ARG A 1 196 ? 6.040 4.436 22.544 1.00 58.56 196 ARG A C 1
ATOM 1516 O O . ARG A 1 196 ? 5.284 3.655 23.108 1.00 58.56 196 ARG A O 1
ATOM 1523 N N . THR A 1 197 ? 5.625 5.372 21.694 1.00 54.00 197 THR A N 1
ATOM 1524 C CA . THR A 1 197 ? 4.231 5.612 21.299 1.00 54.00 197 THR A CA 1
ATOM 1525 C C . THR A 1 197 ? 3.731 4.679 20.196 1.00 54.00 197 THR A C 1
ATOM 1527 O O . THR A 1 197 ? 2.539 4.683 19.920 1.00 54.00 197 THR A O 1
ATOM 1530 N N . LYS A 1 198 ? 4.604 3.864 19.585 1.00 62.38 198 LYS A N 1
ATOM 1531 C CA . LYS A 1 198 ? 4.228 2.929 18.513 1.00 62.38 198 LYS A CA 1
ATOM 1532 C C . LYS A 1 198 ? 3.951 1.527 19.041 1.00 62.38 198 LYS A C 1
ATOM 1534 O O . LYS A 1 198 ? 4.793 0.944 19.733 1.00 62.38 198 LYS A O 1
ATOM 1539 N N . CYS A 1 199 ? 2.801 0.962 18.677 1.00 63.59 199 CYS A N 1
ATOM 1540 C CA . CYS A 1 199 ? 2.491 -0.431 18.974 1.00 63.59 199 CYS A CA 1
ATOM 1541 C C . CYS A 1 199 ? 3.206 -1.345 17.968 1.00 63.59 199 CYS A C 1
ATOM 1543 O O . CYS A 1 199 ? 3.059 -1.187 16.758 1.00 63.59 199 CYS A O 1
ATOM 1545 N N . CYS A 1 200 ? 4.003 -2.293 18.467 1.00 62.81 200 CYS A N 1
ATOM 1546 C CA . CYS A 1 200 ? 4.604 -3.346 17.646 1.00 62.81 200 CYS A CA 1
ATOM 1547 C C . CYS A 1 200 ? 3.764 -4.614 17.792 1.00 62.81 200 CYS A C 1
ATOM 1549 O O . CYS A 1 200 ? 3.599 -5.094 18.917 1.00 62.81 200 CYS A O 1
ATOM 1551 N N . SER A 1 201 ? 3.301 -5.177 16.680 1.00 59.75 201 SER A N 1
ATOM 1552 C CA . SER A 1 201 ? 2.693 -6.515 16.642 1.00 59.75 201 SER A CA 1
ATOM 1553 C C . SER A 1 201 ? 3.546 -7.464 15.795 1.00 59.75 201 SER A C 1
ATOM 1555 O O . SER A 1 201 ? 4.448 -7.013 15.090 1.00 59.75 201 SER A O 1
ATOM 1557 N N . VAL A 1 202 ? 3.341 -8.774 15.958 1.00 58.25 202 VAL A N 1
ATOM 1558 C CA . VAL A 1 202 ? 3.932 -9.806 15.095 1.00 58.25 202 VAL A CA 1
ATOM 1559 C C . VAL A 1 202 ? 2.811 -10.699 14.609 1.00 58.25 202 VAL A C 1
ATOM 1561 O O . VAL A 1 202 ? 2.184 -11.379 15.423 1.00 58.25 202 VAL A O 1
ATOM 1564 N N . THR A 1 203 ? 2.574 -10.704 13.301 1.00 53.09 203 THR A N 1
ATOM 1565 C CA . THR A 1 203 ? 1.412 -11.398 12.720 1.00 53.09 203 THR A CA 1
ATOM 1566 C C . THR A 1 203 ? 1.722 -12.789 12.181 1.00 53.09 203 THR A C 1
ATOM 1568 O O . THR A 1 203 ? 0.824 -13.624 12.125 1.00 53.09 203 THR A O 1
ATOM 1571 N N . SER A 1 204 ? 2.984 -13.126 11.887 1.00 50.38 204 SER A N 1
ATOM 1572 C CA . SER A 1 204 ? 3.347 -14.515 11.580 1.00 50.38 204 SER A CA 1
ATOM 1573 C C . SER A 1 204 ? 3.937 -15.194 12.817 1.00 50.38 204 SER A C 1
ATOM 1575 O O . SER A 1 204 ? 5.055 -14.896 13.235 1.00 50.38 204 SER A O 1
ATOM 1577 N N . ILE A 1 205 ? 3.218 -16.145 13.408 1.00 43.66 205 ILE A N 1
ATOM 1578 C CA . ILE A 1 205 ? 3.835 -17.130 14.300 1.00 43.66 205 ILE A CA 1
ATOM 1579 C C . ILE A 1 205 ? 4.473 -18.168 13.384 1.00 43.66 205 ILE A C 1
ATOM 1581 O O . ILE A 1 205 ? 3.790 -18.734 12.535 1.00 43.66 205 ILE A O 1
ATOM 1585 N N . ARG A 1 206 ? 5.782 -18.410 13.532 1.00 43.34 206 ARG A N 1
ATOM 1586 C CA . ARG A 1 206 ? 6.478 -19.474 12.797 1.00 43.34 206 ARG A CA 1
ATOM 1587 C C . ARG A 1 206 ? 5.683 -20.765 12.975 1.00 43.34 206 ARG A C 1
ATOM 1589 O O . ARG A 1 206 ? 5.611 -21.286 14.090 1.00 43.34 206 ARG A O 1
ATOM 1596 N N . SER A 1 207 ? 5.071 -21.238 11.893 1.00 41.22 207 SER A N 1
ATOM 1597 C CA . SER A 1 207 ? 4.352 -22.501 11.900 1.00 41.22 207 SER A CA 1
ATOM 1598 C C . SER A 1 207 ? 5.350 -23.586 12.291 1.00 41.22 207 SER A C 1
ATOM 1600 O O . SER A 1 207 ? 6.363 -23.771 11.615 1.00 41.22 207 SER A O 1
ATOM 1602 N N . ARG A 1 208 ? 5.151 -24.207 13.457 1.00 39.09 208 ARG A N 1
ATOM 1603 C CA . ARG A 1 208 ? 5.967 -25.342 13.898 1.00 39.09 208 ARG A CA 1
ATOM 1604 C C . ARG A 1 208 ? 5.441 -26.585 13.186 1.00 39.09 208 ARG A C 1
ATOM 1606 O O . ARG A 1 208 ? 4.728 -27.369 13.801 1.00 39.09 208 ARG A O 1
ATOM 1613 N N . TYR A 1 209 ? 5.770 -26.723 11.910 1.00 37.84 209 TYR A N 1
ATOM 1614 C CA . TYR A 1 209 ? 5.685 -27.992 11.195 1.00 37.84 209 TYR A CA 1
ATOM 1615 C C . TYR A 1 209 ? 7.066 -28.331 10.648 1.00 37.84 209 TYR A C 1
ATOM 1617 O O . TYR A 1 209 ? 7.757 -27.394 10.180 1.00 37.84 209 TYR A O 1
#

Foldseek 3Di:
DPFAWDDDDPDDIATDLVGQQPCPLVCLVVDDQDQLCPDDDSVVQLVVLLVCCVVCPPVDAAEAEAEALLVVLCNRHPLVRLVVCLPVPLPSSQSSLVSRLVNRLSSLLSNVVSPHQEYEYEYQSLQVDDLVSCVPRRLVSLLSSQVSNVVSVHAYEYEHEDDCLVVLLSVLVSPHQEYEDEPNHDPVSSPVNHDPRHHYHYDDDPPPD

Radius of gyration: 17.21 Å; chains: 1; bounding box: 43×42×45 Å

Sequence (209 aa):
CGAAVKYFEDQPPALDDTQSLLAEKRKLAELQVPDPLGGGRMHDRVLAAAEFRRRVGGDLIIEGWIEGPCAEAADLRGINTLMLDFYDDPGFVRDLFEFVIEMELAFARAQIEAGVDLMGIGDAAASLVGPKFYRELVWPYEKRLVEGVHQMGAMVRLHICGNTGKLLELMGQLGCEIVDLDHMVSIAAARRRWARTKCCSVTSIRSRY